Protein AF-A0A4Q3RJV6-F1 (afdb_monomer)

Structure (mmCIF, N/CA/C/O backbone):
data_AF-A0A4Q3RJV6-F1
#
_entry.id   AF-A0A4Q3RJV6-F1
#
loop_
_atom_site.group_PDB
_atom_site.id
_atom_site.type_symbol
_atom_site.label_atom_id
_atom_site.label_alt_id
_atom_site.label_comp_id
_atom_site.label_asym_id
_atom_site.label_entity_id
_atom_site.label_seq_id
_atom_site.pdbx_PDB_ins_code
_atom_site.Cartn_x
_atom_site.Cartn_y
_atom_site.Cartn_z
_atom_site.occupancy
_atom_site.B_iso_or_equiv
_atom_site.auth_seq_id
_atom_site.auth_comp_id
_atom_site.auth_asym_id
_atom_site.auth_atom_id
_atom_site.pdbx_PDB_model_num
ATOM 1 N N . MET A 1 1 ? -2.874 21.195 -75.185 1.00 54.25 1 MET A N 1
ATOM 2 C CA . MET A 1 1 ? -1.586 21.163 -74.448 1.00 54.25 1 MET A CA 1
ATOM 3 C C . MET A 1 1 ? -1.732 21.454 -72.952 1.00 54.25 1 MET A C 1
ATOM 5 O O . MET A 1 1 ? -1.275 20.640 -72.168 1.00 54.25 1 MET A O 1
ATOM 9 N N . LYS A 1 2 ? -2.438 22.516 -72.520 1.00 48.84 2 LYS A N 1
ATOM 10 C CA . LYS A 1 2 ? -2.617 22.837 -71.081 1.00 48.84 2 LYS A CA 1
ATOM 11 C C . LYS A 1 2 ? -3.269 21.716 -70.248 1.00 48.84 2 LYS A C 1
ATOM 13 O O . LYS A 1 2 ? -2.782 21.400 -69.175 1.00 48.84 2 LYS A O 1
ATOM 18 N N . LYS A 1 3 ? -4.312 21.050 -70.768 1.00 54.53 3 LYS A N 1
ATOM 19 C CA . LYS A 1 3 ? -4.996 19.936 -70.074 1.00 54.53 3 LYS A CA 1
ATOM 20 C C . LYS A 1 3 ? -4.117 18.693 -69.871 1.00 54.53 3 LYS A C 1
ATOM 22 O O . LYS A 1 3 ? -4.327 17.987 -68.895 1.00 54.53 3 LYS A O 1
ATOM 27 N N . LEU A 1 4 ? -3.134 18.477 -70.754 1.00 67.00 4 LEU A N 1
ATOM 28 C CA . LEU A 1 4 ? -2.183 17.361 -70.676 1.00 67.00 4 LEU A CA 1
ATOM 29 C C . LEU A 1 4 ? -1.143 17.582 -69.564 1.00 67.00 4 LEU A C 1
ATOM 31 O O . LEU A 1 4 ? -0.743 16.645 -68.887 1.00 67.00 4 LEU A O 1
ATOM 35 N N . ILE A 1 5 ? -0.750 18.841 -69.338 1.00 72.69 5 ILE A N 1
ATOM 36 C CA . ILE A 1 5 ? 0.192 19.224 -68.276 1.00 72.69 5 ILE A CA 1
ATOM 37 C C . ILE A 1 5 ? -0.435 18.998 -66.893 1.00 72.69 5 ILE A C 1
ATOM 39 O O . ILE A 1 5 ? 0.213 18.444 -66.012 1.00 72.69 5 ILE A O 1
ATOM 43 N N . TYR A 1 6 ? -1.715 19.343 -66.709 1.00 72.00 6 TYR A N 1
ATOM 44 C CA . TYR A 1 6 ? -2.407 19.108 -65.434 1.00 72.00 6 TYR A CA 1
ATOM 45 C C . TYR A 1 6 ? -2.607 17.617 -65.122 1.00 72.00 6 TYR A C 1
ATOM 47 O O . TYR A 1 6 ? -2.548 17.232 -63.957 1.00 72.00 6 TYR A O 1
ATOM 55 N N . THR A 1 7 ? -2.787 16.766 -66.140 1.00 71.56 7 THR A N 1
ATOM 56 C CA . THR A 1 7 ? -2.871 15.306 -65.944 1.00 71.56 7 THR A CA 1
ATOM 57 C C . THR A 1 7 ? -1.513 14.702 -65.592 1.00 71.56 7 THR A C 1
ATOM 59 O O . THR A 1 7 ? -1.449 13.826 -64.735 1.00 71.56 7 THR A O 1
ATOM 62 N N . LEU A 1 8 ? -0.426 15.204 -66.187 1.00 70.44 8 LEU A N 1
ATOM 63 C CA . LEU A 1 8 ? 0.932 14.749 -65.878 1.00 70.44 8 LEU A CA 1
ATOM 64 C C . LEU A 1 8 ? 1.360 15.128 -64.448 1.00 70.44 8 LEU A C 1
ATOM 66 O O . LEU A 1 8 ? 1.957 14.317 -63.745 1.00 70.44 8 LEU A O 1
ATOM 70 N N . ILE A 1 9 ? 1.003 16.334 -63.989 1.00 70.25 9 ILE A N 1
ATOM 71 C CA . ILE A 1 9 ? 1.290 16.796 -62.620 1.00 70.25 9 ILE A CA 1
ATOM 72 C C . ILE A 1 9 ? 0.506 15.968 -61.591 1.00 70.25 9 ILE A C 1
ATOM 74 O O . ILE A 1 9 ? 1.087 15.527 -60.603 1.00 70.25 9 ILE A O 1
ATOM 78 N N . ALA A 1 10 ? -0.777 15.684 -61.846 1.00 68.12 10 ALA A N 1
ATOM 79 C CA . ALA A 1 10 ? -1.586 14.835 -60.969 1.00 68.12 10 ALA A CA 1
ATOM 80 C C . ALA A 1 10 ? -1.060 13.385 -60.897 1.00 68.12 10 ALA A C 1
ATOM 82 O O . ALA A 1 10 ? -1.056 12.783 -59.824 1.00 68.12 10 ALA A O 1
ATOM 83 N N . ALA A 1 11 ? -0.558 12.838 -62.011 1.00 67.00 11 ALA A N 1
ATOM 84 C CA . ALA A 1 11 ? 0.058 11.509 -62.042 1.00 67.00 11 ALA A CA 1
ATOM 85 C C . ALA A 1 11 ? 1.381 11.451 -61.252 1.00 67.00 11 ALA A C 1
ATOM 87 O O . ALA A 1 11 ? 1.637 10.464 -60.563 1.00 67.00 11 ALA A O 1
ATOM 88 N N . CYS A 1 12 ? 2.187 12.520 -61.276 1.00 63.97 12 CYS A N 1
ATOM 89 C CA . CYS A 1 12 ? 3.411 12.615 -60.474 1.00 63.97 12 CYS A CA 1
ATOM 90 C C . CYS A 1 12 ? 3.132 12.749 -58.970 1.00 63.97 12 CYS A C 1
ATOM 92 O O . CYS A 1 12 ? 3.896 12.224 -58.166 1.00 63.97 12 CYS A O 1
ATOM 94 N N . THR A 1 13 ? 2.037 13.397 -58.557 1.00 61.91 13 THR A N 1
ATOM 95 C CA . THR A 1 13 ? 1.715 13.538 -57.125 1.00 61.91 13 THR A CA 1
ATOM 96 C C . THR A 1 13 ? 1.192 12.254 -56.475 1.00 61.91 13 THR A C 1
ATOM 98 O O . THR A 1 13 ? 1.346 12.082 -55.269 1.00 61.91 13 THR A O 1
ATOM 101 N N . VAL A 1 14 ? 0.629 11.320 -57.253 1.00 60.44 14 VAL A N 1
ATOM 102 C CA . VAL A 1 14 ? 0.131 10.024 -56.743 1.00 60.44 14 VAL A CA 1
ATOM 103 C C . VAL A 1 14 ? 1.278 9.070 -56.370 1.00 60.44 14 VAL A C 1
ATOM 105 O O . VAL A 1 14 ? 1.102 8.209 -55.513 1.00 60.44 14 VAL A O 1
ATOM 108 N N . GLN A 1 15 ? 2.479 9.256 -56.930 1.00 55.59 15 GLN A N 1
ATOM 109 C CA . GLN A 1 15 ? 3.644 8.408 -56.638 1.00 55.59 15 GLN A CA 1
ATOM 110 C C . GLN A 1 15 ? 4.303 8.674 -55.272 1.00 55.59 15 GLN A C 1
ATOM 112 O O . GLN A 1 15 ? 5.125 7.875 -54.835 1.00 55.59 15 GLN A O 1
ATOM 117 N N . TYR A 1 16 ? 3.926 9.745 -54.567 1.00 55.97 16 TYR A N 1
ATOM 118 C CA . TYR A 1 16 ? 4.452 10.054 -53.228 1.00 55.97 16 TYR A CA 1
ATOM 119 C C . TYR A 1 16 ? 3.559 9.549 -52.085 1.00 55.97 16 TYR A C 1
ATOM 121 O O . TYR A 1 16 ? 3.887 9.739 -50.916 1.00 55.97 16 TYR A O 1
ATOM 129 N N . ALA A 1 17 ? 2.452 8.874 -52.402 1.00 55.12 17 ALA A N 1
ATOM 130 C CA . ALA A 1 17 ? 1.573 8.238 -51.426 1.00 55.12 17 ALA A CA 1
ATOM 131 C C . ALA A 1 17 ? 1.971 6.772 -51.176 1.00 55.12 17 ALA A C 1
ATOM 133 O O . ALA A 1 17 ? 1.126 5.880 -51.164 1.00 55.12 17 ALA A O 1
ATOM 134 N N . THR A 1 18 ? 3.260 6.485 -50.982 1.00 58.09 18 THR A N 1
ATOM 135 C CA . THR A 1 18 ? 3.635 5.224 -50.336 1.00 58.09 18 THR A CA 1
ATOM 136 C C . THR A 1 18 ? 3.235 5.336 -48.871 1.00 58.09 18 THR A C 1
ATOM 138 O O . THR A 1 18 ? 3.810 6.137 -48.131 1.00 58.09 18 THR A O 1
ATOM 141 N N . ALA A 1 19 ? 2.248 4.547 -48.447 1.00 58.72 19 ALA A N 1
ATOM 142 C CA . ALA A 1 19 ? 2.077 4.224 -47.038 1.00 58.72 19 ALA A CA 1
ATOM 143 C C . ALA A 1 19 ? 3.447 3.784 -46.502 1.00 58.72 19 ALA A C 1
ATOM 145 O O . ALA A 1 19 ? 4.078 2.904 -47.085 1.00 58.72 19 ALA A O 1
ATOM 146 N N . GLN A 1 20 ? 3.958 4.454 -45.469 1.00 57.16 20 GLN A N 1
ATOM 147 C CA . GLN A 1 20 ? 5.243 4.093 -44.876 1.00 57.16 20 GLN A CA 1
ATOM 148 C C . GLN A 1 20 ? 5.189 2.613 -44.472 1.00 57.16 20 GLN A C 1
ATOM 150 O O . GLN A 1 20 ? 4.350 2.229 -43.658 1.00 57.16 20 GLN A O 1
ATOM 155 N N . GLU A 1 21 ? 6.051 1.779 -45.059 1.00 57.31 21 GLU A N 1
ATOM 156 C CA . GLU A 1 21 ? 6.213 0.381 -44.655 1.00 57.31 21 GLU A CA 1
ATOM 157 C C . GLU A 1 21 ? 6.719 0.344 -43.208 1.00 57.31 21 GLU A C 1
ATOM 159 O O . GLU A 1 21 ? 7.917 0.462 -42.945 1.00 57.31 21 GLU A O 1
ATOM 164 N N . LEU A 1 22 ? 5.802 0.188 -42.253 1.00 54.03 22 LEU A N 1
ATOM 165 C CA . LEU A 1 22 ? 6.117 0.067 -40.828 1.00 54.03 22 LEU A CA 1
ATOM 166 C C . LEU A 1 22 ? 7.089 -1.100 -40.554 1.00 54.03 22 LEU A C 1
ATOM 168 O O . LEU A 1 22 ? 7.919 -1.012 -39.649 1.00 54.03 22 LEU A O 1
ATOM 172 N N . GLU A 1 23 ? 7.040 -2.152 -41.384 1.00 55.91 23 GLU A N 1
ATOM 173 C CA . GLU A 1 23 ? 7.933 -3.320 -41.320 1.00 55.91 23 GLU A CA 1
ATOM 174 C C . GLU A 1 23 ? 9.421 -2.973 -41.488 1.00 55.91 23 GLU A C 1
ATOM 176 O O . GLU A 1 23 ? 10.271 -3.710 -40.991 1.00 55.91 23 GLU A O 1
ATOM 181 N N . LYS A 1 24 ? 9.765 -1.843 -42.125 1.00 59.78 24 LYS A N 1
ATOM 182 C CA . LYS A 1 24 ? 11.166 -1.398 -42.239 1.00 59.78 24 LYS A CA 1
ATOM 183 C C . LYS A 1 24 ? 11.692 -0.687 -40.993 1.00 59.78 24 LYS A C 1
ATOM 185 O O . LYS A 1 24 ? 12.905 -0.603 -40.831 1.00 59.78 24 LYS A O 1
ATOM 190 N N . ILE A 1 25 ? 10.815 -0.164 -40.135 1.00 67.38 25 ILE A N 1
ATOM 191 C CA . ILE A 1 25 ? 11.209 0.618 -38.949 1.00 67.38 25 ILE A CA 1
ATOM 192 C C . ILE A 1 25 ? 11.251 -0.269 -37.700 1.00 67.38 25 ILE A C 1
ATOM 194 O O . ILE A 1 25 ? 12.143 -0.115 -36.870 1.00 67.38 25 ILE A O 1
ATOM 198 N N . VAL A 1 26 ? 10.317 -1.217 -37.573 1.00 79.50 26 VAL A N 1
ATOM 199 C CA . VAL A 1 26 ? 10.261 -2.163 -36.450 1.00 79.50 26 VAL A CA 1
ATOM 200 C C . VAL A 1 26 ? 10.294 -3.584 -36.998 1.00 79.50 26 VAL A C 1
ATOM 202 O O . VAL A 1 26 ? 9.299 -4.085 -37.516 1.00 79.50 26 VAL A O 1
ATOM 205 N N . THR A 1 27 ? 11.446 -4.243 -36.876 1.00 88.31 27 THR A N 1
ATOM 206 C CA . THR A 1 27 ? 11.627 -5.619 -37.348 1.00 88.31 27 THR A CA 1
ATOM 207 C C . THR A 1 27 ? 11.240 -6.629 -36.269 1.00 88.31 27 THR A C 1
ATOM 209 O O . THR A 1 27 ? 11.377 -6.375 -35.069 1.00 88.31 27 THR A O 1
ATOM 212 N N . LYS A 1 28 ? 10.788 -7.817 -36.690 1.00 90.38 28 LYS A N 1
ATOM 213 C CA . LYS A 1 28 ? 10.488 -8.931 -35.776 1.00 90.38 28 LYS A CA 1
ATOM 214 C C . LYS A 1 28 ? 11.691 -9.276 -34.896 1.00 90.38 28 LYS A C 1
ATOM 216 O O . LYS A 1 28 ? 11.529 -9.444 -33.692 1.00 90.38 28 LYS A O 1
ATOM 221 N N . ASP A 1 29 ? 12.880 -9.340 -35.489 1.00 91.31 29 ASP A N 1
ATOM 222 C CA . ASP A 1 29 ? 14.107 -9.708 -34.781 1.00 91.31 29 ASP A CA 1
ATOM 223 C C . ASP A 1 29 ? 14.486 -8.670 -33.719 1.00 91.31 29 ASP A C 1
ATOM 225 O O . ASP A 1 29 ? 14.927 -9.033 -32.631 1.00 91.31 29 ASP A O 1
ATOM 229 N N . TYR A 1 30 ? 14.267 -7.377 -33.987 1.00 90.06 30 TYR A N 1
ATOM 230 C CA . TYR A 1 30 ? 14.484 -6.331 -32.987 1.00 90.06 30 TYR A CA 1
ATOM 231 C C . TYR A 1 30 ? 13.556 -6.513 -31.779 1.00 90.06 30 TYR A C 1
ATOM 233 O O . TYR A 1 30 ? 14.015 -6.538 -30.636 1.00 90.06 30 TYR A O 1
ATOM 241 N N . VAL A 1 31 ? 12.257 -6.711 -32.025 1.00 92.31 31 VAL A N 1
ATOM 242 C CA . VAL A 1 31 ? 11.262 -6.909 -30.958 1.00 92.31 31 VAL A CA 1
ATOM 243 C C . VAL A 1 31 ? 11.534 -8.190 -30.167 1.00 92.31 31 VAL A C 1
ATOM 245 O O . VAL A 1 31 ? 11.449 -8.182 -28.938 1.00 92.31 31 VAL A O 1
ATOM 248 N N . ASP A 1 32 ? 11.893 -9.279 -30.845 1.00 95.44 32 ASP A N 1
ATOM 249 C CA . ASP A 1 32 ? 12.222 -10.557 -30.213 1.00 95.44 32 ASP A CA 1
ATOM 250 C C . ASP A 1 32 ? 13.434 -10.426 -29.278 1.00 95.44 32 ASP A C 1
ATOM 252 O O . ASP A 1 32 ? 13.370 -10.833 -28.115 1.00 95.44 32 ASP A O 1
ATOM 256 N N . ASN A 1 33 ? 14.502 -9.764 -29.733 1.00 94.38 33 ASN A N 1
ATOM 257 C CA . ASN A 1 33 ? 15.677 -9.489 -28.908 1.00 94.38 33 ASN A CA 1
ATOM 258 C C . ASN A 1 33 ? 15.346 -8.594 -27.704 1.00 94.38 33 ASN A C 1
ATOM 260 O O . ASN A 1 33 ? 15.796 -8.877 -26.588 1.00 94.38 33 ASN A O 1
ATOM 264 N N . LEU A 1 34 ? 14.530 -7.551 -27.896 1.00 95.44 34 LEU A N 1
ATOM 265 C CA . LEU A 1 34 ? 14.106 -6.647 -26.825 1.00 95.44 34 LEU A CA 1
ATOM 266 C C . LEU A 1 34 ? 13.350 -7.407 -25.725 1.00 95.44 34 LEU A C 1
ATOM 268 O O . LEU A 1 34 ? 13.675 -7.286 -24.540 1.00 95.44 34 LEU A O 1
ATOM 272 N N . ILE A 1 35 ? 12.362 -8.220 -26.114 1.00 96.38 35 ILE A N 1
ATOM 273 C CA . ILE A 1 35 ? 11.552 -9.013 -25.182 1.00 96.38 35 ILE A CA 1
ATOM 274 C C . ILE A 1 35 ? 12.425 -10.038 -24.460 1.00 96.38 35 ILE A C 1
ATOM 276 O O . ILE A 1 35 ? 12.372 -10.107 -23.231 1.00 96.38 35 ILE A O 1
ATOM 280 N N . LYS A 1 36 ? 13.249 -10.799 -25.193 1.00 97.19 36 LYS A N 1
ATOM 281 C CA . LYS A 1 36 ? 14.142 -11.812 -24.610 1.00 97.19 36 LYS A CA 1
ATOM 282 C C . LYS A 1 36 ? 15.111 -11.203 -23.610 1.00 97.19 36 LYS A C 1
ATOM 284 O O . LYS A 1 36 ? 15.276 -11.748 -22.525 1.00 97.19 36 LYS A O 1
ATOM 289 N N . THR A 1 37 ? 15.693 -10.052 -23.929 1.00 97.06 37 THR A N 1
ATOM 290 C CA . THR A 1 37 ? 16.618 -9.358 -23.025 1.00 97.06 37 THR A CA 1
ATOM 291 C C . THR A 1 37 ? 15.904 -8.915 -21.752 1.00 97.06 37 THR A C 1
ATOM 293 O O . THR A 1 37 ? 16.344 -9.231 -20.646 1.00 97.06 37 THR A O 1
ATOM 296 N N . LEU A 1 38 ? 14.755 -8.251 -21.887 1.00 97.69 38 LEU A N 1
ATOM 297 C CA . LEU A 1 38 ? 13.980 -7.736 -20.757 1.00 97.69 38 LEU A CA 1
ATOM 298 C C . LEU A 1 38 ? 13.325 -8.821 -19.888 1.00 97.69 38 LEU A C 1
ATOM 300 O O . LEU A 1 38 ? 13.008 -8.558 -18.725 1.00 97.69 38 LEU A O 1
ATOM 304 N N . ALA A 1 39 ? 13.077 -10.003 -20.448 1.00 96.62 39 ALA A N 1
ATOM 305 C CA . ALA A 1 39 ? 12.520 -11.159 -19.750 1.00 96.62 39 ALA A CA 1
ATOM 306 C C . ALA A 1 39 ? 13.583 -12.181 -19.314 1.00 96.62 39 ALA A C 1
ATOM 308 O O . ALA A 1 39 ? 13.225 -13.198 -18.728 1.00 96.62 39 ALA A O 1
ATOM 309 N N . SER A 1 40 ? 14.863 -11.928 -19.598 1.00 97.38 40 SER A N 1
ATOM 310 C CA . SER A 1 40 ? 15.953 -12.835 -19.240 1.00 97.38 40 SER A CA 1
ATOM 311 C C . SER A 1 40 ? 16.208 -12.878 -17.733 1.00 97.38 40 SER A C 1
ATOM 313 O O . SER A 1 40 ? 15.967 -11.905 -17.011 1.00 97.38 40 SER A O 1
ATOM 315 N N . ASP A 1 41 ? 16.804 -13.979 -17.274 1.00 96.81 41 ASP A N 1
ATOM 316 C CA . ASP A 1 41 ? 17.233 -14.151 -15.882 1.00 96.81 41 ASP A CA 1
ATOM 317 C C . ASP A 1 41 ? 18.233 -13.075 -15.433 1.00 96.81 41 ASP A C 1
ATOM 319 O O . ASP A 1 41 ? 18.268 -12.713 -14.259 1.00 96.81 41 ASP A O 1
ATOM 323 N N . ALA A 1 42 ? 18.995 -12.487 -16.364 1.00 95.69 42 ALA A N 1
ATOM 324 C CA . ALA A 1 42 ? 19.932 -11.400 -16.075 1.00 95.69 42 ALA A CA 1
ATOM 325 C C . ALA A 1 42 ? 19.246 -10.147 -15.497 1.00 95.69 42 ALA A C 1
ATOM 327 O O . ALA A 1 42 ? 19.887 -9.358 -14.789 1.00 95.69 42 ALA A O 1
ATOM 328 N N . MET A 1 43 ? 17.952 -9.972 -15.788 1.00 96.44 43 MET A N 1
ATOM 329 C CA . MET A 1 43 ? 17.125 -8.898 -15.243 1.00 96.44 43 MET A CA 1
ATOM 330 C C . MET A 1 43 ? 16.581 -9.213 -13.849 1.00 96.44 43 MET A C 1
ATOM 332 O O . MET A 1 43 ? 16.000 -8.316 -13.260 1.00 96.44 43 MET A O 1
ATOM 336 N N . GLU A 1 44 ? 16.728 -10.435 -13.318 1.00 95.50 44 GLU A N 1
ATOM 337 C CA . GLU A 1 44 ? 16.369 -10.838 -11.937 1.00 95.50 44 GLU A CA 1
ATOM 338 C C . GLU A 1 44 ? 14.917 -10.523 -11.500 1.00 95.50 44 GLU A C 1
ATOM 340 O O . GLU A 1 44 ? 14.570 -10.551 -10.318 1.00 95.50 44 GLU A O 1
ATOM 345 N N . GLY A 1 45 ? 14.037 -10.231 -12.460 1.00 93.75 45 GLY A N 1
ATOM 346 C CA . GLY A 1 45 ? 12.697 -9.706 -12.216 1.00 93.75 45 GLY A CA 1
ATOM 347 C C . GLY A 1 45 ? 12.643 -8.175 -12.119 1.00 93.75 45 GLY A C 1
ATOM 348 O O . GLY A 1 45 ? 13.572 -7.492 -11.712 1.00 93.75 45 GLY A O 1
ATOM 349 N N . ARG A 1 46 ? 11.498 -7.599 -12.499 1.00 94.44 46 ARG A N 1
ATOM 350 C CA . ARG A 1 46 ? 11.328 -6.143 -12.686 1.00 94.44 46 ARG A CA 1
ATOM 351 C C . ARG A 1 46 ? 10.354 -5.530 -11.682 1.00 94.44 46 ARG A C 1
ATOM 353 O O . ARG A 1 46 ? 9.567 -4.646 -12.013 1.00 94.44 46 ARG A O 1
ATOM 360 N N . ARG A 1 47 ? 10.360 -6.031 -10.445 1.00 93.00 47 ARG A N 1
ATOM 361 C CA . ARG A 1 47 ? 9.546 -5.442 -9.373 1.00 93.00 47 ARG A CA 1
ATOM 362 C C . ARG A 1 47 ? 10.130 -4.067 -9.005 1.00 93.00 47 ARG A C 1
ATOM 364 O O . ARG A 1 47 ? 11.349 -3.979 -8.856 1.00 93.00 47 ARG A O 1
ATOM 371 N N . PRO A 1 48 ? 9.317 -3.010 -8.823 1.00 90.50 48 PRO A N 1
ATOM 372 C CA . PRO A 1 48 ? 9.816 -1.713 -8.366 1.00 90.50 48 PRO A CA 1
ATOM 373 C C . PRO A 1 48 ? 10.673 -1.829 -7.096 1.00 90.50 48 PRO A C 1
ATOM 375 O O . PRO A 1 48 ? 10.351 -2.624 -6.210 1.00 90.50 48 PRO A O 1
ATOM 378 N N . GLY A 1 49 ? 11.759 -1.055 -7.021 1.00 88.00 49 GLY A N 1
ATOM 379 C CA . GLY A 1 49 ? 12.687 -1.057 -5.882 1.00 88.00 49 GLY A CA 1
ATOM 380 C C . GLY A 1 49 ? 13.642 -2.257 -5.812 1.00 88.00 49 GLY A C 1
ATOM 381 O O . GLY A 1 49 ? 14.213 -2.514 -4.758 1.00 88.00 49 GLY A O 1
ATOM 382 N N . THR A 1 50 ? 13.805 -3.019 -6.898 1.00 93.56 50 THR A N 1
ATOM 383 C CA . THR A 1 50 ? 14.777 -4.126 -6.985 1.00 93.56 50 THR A CA 1
ATOM 384 C C . THR A 1 50 ? 15.954 -3.780 -7.908 1.00 93.56 50 THR A C 1
ATOM 386 O O . THR A 1 50 ? 15.797 -2.961 -8.811 1.00 93.56 50 THR A O 1
ATOM 389 N N . PRO A 1 51 ? 17.129 -4.420 -7.765 1.00 96.06 51 PRO A N 1
ATOM 390 C CA . PRO A 1 51 ? 18.235 -4.222 -8.710 1.00 96.06 51 PRO A CA 1
ATOM 391 C C . PRO A 1 51 ? 17.851 -4.536 -10.166 1.00 96.06 51 PRO A C 1
ATOM 393 O O . PRO A 1 51 ? 18.316 -3.885 -11.099 1.00 96.06 51 PRO A O 1
ATOM 396 N N . GLY A 1 52 ? 16.955 -5.504 -10.366 1.00 97.00 52 GLY A 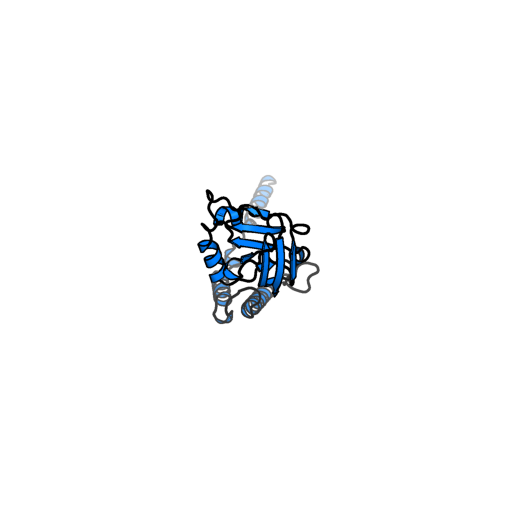N 1
ATOM 397 C CA . GLY A 1 52 ? 16.486 -5.913 -11.683 1.00 97.00 52 GLY A CA 1
ATOM 398 C C . GLY A 1 52 ? 15.708 -4.844 -12.454 1.00 97.00 52 GLY A C 1
ATOM 399 O O . GLY A 1 52 ? 15.917 -4.673 -13.659 1.00 97.00 52 GLY A O 1
ATOM 400 N N . ILE A 1 53 ? 14.869 -4.045 -11.774 1.00 96.00 53 ILE A N 1
ATOM 401 C CA . ILE A 1 53 ? 14.190 -2.916 -12.435 1.00 96.00 53 ILE A CA 1
ATOM 402 C C . ILE A 1 53 ? 15.191 -1.837 -12.873 1.00 96.00 53 ILE A C 1
ATOM 404 O O . ILE A 1 53 ? 15.005 -1.240 -13.930 1.00 96.00 53 ILE A O 1
ATOM 408 N N . GLU A 1 54 ? 16.288 -1.645 -12.135 1.00 95.88 54 GLU A N 1
ATOM 409 C CA . GLU A 1 54 ? 17.340 -0.688 -12.495 1.00 95.88 54 GLU A CA 1
ATOM 410 C C . GLU A 1 54 ? 18.116 -1.125 -13.741 1.00 95.88 54 GLU A C 1
ATOM 412 O O . GLU A 1 54 ? 18.371 -0.308 -14.634 1.00 95.88 54 GLU A O 1
ATOM 417 N N . LYS A 1 55 ? 18.433 -2.422 -13.847 1.00 97.25 55 LYS A N 1
ATOM 418 C CA . LYS A 1 55 ? 19.032 -3.015 -15.055 1.00 97.25 55 LYS A CA 1
ATOM 419 C C . LYS A 1 55 ? 18.121 -2.829 -16.269 1.00 97.25 55 LYS A C 1
ATOM 421 O O . LYS A 1 55 ? 18.563 -2.327 -17.301 1.00 97.25 55 LYS A O 1
ATOM 426 N N . ALA A 1 56 ? 16.837 -3.156 -16.123 1.00 97.25 56 ALA A N 1
ATOM 427 C CA . ALA A 1 56 ? 15.857 -3.016 -17.195 1.00 97.25 56 ALA A CA 1
ATOM 428 C C . ALA A 1 56 ? 15.660 -1.551 -17.626 1.00 97.25 56 ALA A C 1
ATOM 430 O O . ALA A 1 56 ? 15.634 -1.262 -18.821 1.00 97.25 56 ALA A O 1
ATOM 431 N N . ALA A 1 57 ? 15.567 -0.618 -16.673 1.00 96.44 57 ALA A N 1
ATOM 432 C CA . ALA A 1 57 ? 15.454 0.810 -16.964 1.00 96.44 57 ALA A CA 1
ATOM 433 C C . ALA A 1 57 ? 16.685 1.335 -17.717 1.00 96.44 57 ALA A C 1
ATOM 435 O O . ALA A 1 57 ? 16.545 2.105 -18.663 1.00 96.44 57 ALA A O 1
ATOM 436 N N . THR A 1 58 ? 17.882 0.883 -17.334 1.00 96.88 58 THR A N 1
ATOM 437 C CA . THR A 1 58 ? 19.142 1.250 -18.000 1.00 96.88 58 THR A CA 1
ATOM 438 C C . THR A 1 58 ? 19.203 0.722 -19.429 1.00 96.88 58 THR A C 1
ATOM 440 O O . THR A 1 58 ? 19.604 1.450 -20.334 1.00 96.88 58 THR A O 1
ATOM 443 N N . PHE A 1 59 ? 18.762 -0.518 -19.649 1.00 97.31 59 PHE A N 1
ATOM 444 C CA . PHE A 1 59 ? 18.667 -1.101 -20.984 1.00 97.31 59 PHE A CA 1
ATOM 445 C C . PHE A 1 59 ? 17.711 -0.301 -21.885 1.00 97.31 59 PHE A C 1
ATOM 447 O O . PHE A 1 59 ? 18.115 0.142 -22.955 1.00 97.31 59 PHE A O 1
ATOM 454 N N . ILE A 1 60 ? 16.490 -0.015 -21.416 1.00 97.00 60 ILE A N 1
ATOM 455 C CA . ILE A 1 60 ? 15.500 0.783 -22.168 1.00 97.00 60 ILE A CA 1
ATOM 456 C C . ILE A 1 60 ? 16.021 2.198 -22.454 1.00 97.00 60 ILE A C 1
ATOM 458 O O . ILE A 1 60 ? 15.821 2.732 -23.542 1.00 97.00 60 ILE A O 1
ATOM 462 N N . GLU A 1 61 ? 16.721 2.811 -21.498 1.00 96.88 61 GLU A N 1
ATOM 463 C CA . GLU A 1 61 ? 17.366 4.108 -21.701 1.00 96.88 61 GLU A CA 1
ATOM 464 C C . GLU A 1 61 ? 18.412 4.062 -22.830 1.00 96.88 61 GLU A C 1
ATOM 466 O O . GLU A 1 61 ? 18.517 5.004 -23.618 1.00 96.88 61 GLU A O 1
ATOM 471 N N . GLY A 1 62 ? 19.169 2.966 -22.922 1.00 96.44 62 GLY A N 1
ATOM 472 C CA . GLY A 1 62 ? 20.099 2.702 -24.019 1.00 96.44 62 GLY A CA 1
ATOM 473 C C . GLY A 1 62 ? 19.392 2.600 -25.369 1.00 96.44 62 GLY A C 1
ATOM 474 O O . GLY A 1 62 ? 19.798 3.276 -26.314 1.00 96.44 62 GLY A O 1
ATOM 475 N N . GLU A 1 63 ? 18.296 1.843 -25.437 1.00 95.81 63 GLU A N 1
ATOM 476 C CA . GLU A 1 63 ? 17.471 1.706 -26.646 1.00 95.81 63 GLU A CA 1
ATOM 477 C C . GLU A 1 63 ? 16.922 3.061 -27.115 1.00 95.81 63 GLU A C 1
ATOM 479 O O . GLU A 1 63 ? 17.036 3.414 -28.289 1.00 95.81 63 GLU A O 1
ATOM 484 N N . PHE A 1 64 ? 16.414 3.886 -26.193 1.00 96.31 64 PHE A N 1
ATOM 485 C CA . PHE A 1 64 ? 15.955 5.241 -26.510 1.00 96.31 64 PHE A CA 1
ATOM 486 C C . PHE A 1 64 ? 17.065 6.128 -27.080 1.00 96.31 64 PHE A C 1
ATOM 488 O O . PHE A 1 64 ? 16.833 6.853 -28.051 1.00 96.31 64 PHE A O 1
ATOM 495 N N . LYS A 1 65 ? 18.278 6.063 -26.522 1.00 95.19 65 LYS A N 1
ATOM 496 C CA . LYS A 1 65 ? 19.429 6.803 -27.062 1.00 95.19 65 LYS A CA 1
ATOM 497 C C . LYS A 1 65 ? 19.813 6.304 -28.453 1.00 95.19 65 LYS A C 1
ATOM 499 O O . LYS A 1 65 ? 20.087 7.128 -29.323 1.00 95.19 65 LYS A O 1
ATOM 504 N N . ALA A 1 66 ? 19.810 4.988 -28.668 1.00 92.88 66 ALA A N 1
ATOM 505 C CA . ALA A 1 66 ? 20.200 4.370 -29.934 1.00 92.88 66 ALA A CA 1
ATOM 506 C C . ALA A 1 66 ? 19.292 4.798 -31.097 1.00 92.88 66 ALA A C 1
ATOM 508 O O . ALA A 1 66 ? 19.783 5.065 -32.191 1.00 92.88 66 ALA A O 1
ATOM 509 N N . ILE A 1 67 ? 17.988 4.949 -30.848 1.00 91.19 67 ILE A N 1
ATOM 510 C CA . ILE A 1 67 ? 17.025 5.425 -31.857 1.00 91.19 67 ILE A CA 1
ATOM 511 C C . ILE A 1 67 ? 16.977 6.960 -31.987 1.00 91.19 67 ILE A C 1
ATOM 513 O O . ILE A 1 67 ? 16.163 7.491 -32.740 1.00 91.19 67 ILE A O 1
ATOM 517 N N . GLY A 1 68 ? 17.815 7.692 -31.245 1.00 93.38 68 GLY A N 1
ATOM 518 C CA . GLY A 1 68 ? 17.881 9.155 -31.290 1.00 93.38 68 GLY A CA 1
ATOM 519 C C . GLY A 1 68 ? 16.743 9.874 -30.558 1.00 93.38 68 GLY A C 1
ATOM 520 O O . GLY A 1 68 ? 16.528 11.069 -30.790 1.00 93.38 68 GLY A O 1
ATOM 521 N N . LEU A 1 69 ? 16.015 9.185 -29.669 1.00 95.62 69 LEU A N 1
ATOM 522 C CA . LEU A 1 69 ? 14.996 9.820 -28.838 1.00 95.62 69 LEU A CA 1
ATOM 523 C C . LEU A 1 69 ? 15.659 10.850 -27.916 1.00 95.62 69 LEU A C 1
ATOM 525 O O . LEU A 1 69 ? 16.737 10.624 -27.370 1.00 95.62 69 LEU A O 1
ATOM 529 N N . LYS A 1 70 ? 15.001 11.992 -27.719 1.00 95.56 70 LYS A N 1
ATOM 530 C CA . LYS A 1 70 ? 15.466 13.030 -26.795 1.00 95.56 70 LYS A CA 1
ATOM 531 C C . LYS A 1 70 ? 14.687 12.955 -25.479 1.00 95.56 70 LYS A C 1
ATOM 533 O O . LYS A 1 70 ? 13.487 12.678 -25.514 1.00 95.56 70 LYS A O 1
ATOM 538 N N . PRO A 1 71 ? 15.329 13.230 -24.329 1.00 95.69 71 PRO A N 1
ATOM 539 C CA . PRO A 1 71 ? 14.622 13.451 -23.075 1.00 95.69 71 PRO A CA 1
ATOM 540 C C . PRO A 1 71 ? 13.542 14.527 -23.206 1.00 95.69 71 PRO A C 1
ATOM 542 O O . PRO A 1 71 ? 13.646 15.433 -24.037 1.00 95.69 71 PRO A O 1
ATOM 545 N N . LEU A 1 72 ? 12.526 14.457 -22.344 1.00 94.44 72 LEU A N 1
ATOM 546 C CA . LEU A 1 72 ? 11.548 15.535 -22.227 1.00 94.44 72 LEU A CA 1
ATOM 547 C C . LEU A 1 72 ? 12.240 16.843 -21.823 1.00 94.44 72 LEU A C 1
ATOM 549 O O . LEU A 1 72 ? 13.227 16.844 -21.084 1.00 94.44 72 LEU A O 1
ATOM 553 N N . ALA A 1 73 ? 11.695 17.963 -22.298 1.00 94.56 73 ALA A N 1
ATOM 554 C CA . ALA A 1 73 ? 12.211 19.284 -21.972 1.00 94.56 73 ALA A CA 1
ATOM 555 C C . ALA A 1 73 ? 12.290 19.486 -20.449 1.00 94.56 73 ALA A C 1
ATOM 557 O O . ALA A 1 73 ? 11.353 19.170 -19.718 1.00 94.56 73 ALA A O 1
ATOM 558 N N . GLY A 1 74 ? 13.423 20.008 -19.977 1.00 92.56 74 GLY A N 1
ATOM 559 C CA . GLY A 1 74 ? 13.681 20.225 -18.551 1.00 92.56 74 GLY A CA 1
ATOM 560 C C . GLY A 1 74 ? 14.235 19.010 -17.798 1.00 92.56 74 GLY A C 1
ATOM 561 O O . GLY A 1 74 ? 14.681 19.172 -16.664 1.00 92.56 74 GLY A O 1
ATOM 562 N N . LEU A 1 75 ? 14.284 17.819 -18.408 1.00 93.31 75 LEU A N 1
ATOM 563 C CA . LEU A 1 75 ? 14.916 16.639 -17.811 1.00 93.31 75 LEU A CA 1
ATOM 564 C C . LEU A 1 75 ? 16.341 16.432 -18.333 1.00 93.31 75 LEU A C 1
ATOM 566 O O . LEU A 1 75 ? 16.638 16.641 -19.507 1.00 93.31 75 LEU A O 1
ATOM 570 N N . LYS A 1 76 ? 17.230 15.959 -17.451 1.00 90.75 76 LYS A N 1
ATOM 571 C CA . LYS A 1 76 ? 18.619 15.601 -17.801 1.00 90.75 76 LYS A CA 1
ATOM 572 C C . LYS A 1 76 ? 18.741 14.223 -18.471 1.00 90.75 76 LYS A C 1
ATOM 574 O O . LYS A 1 76 ? 19.805 13.885 -18.975 1.00 90.75 76 LYS A O 1
ATOM 579 N N . GLY A 1 77 ? 17.677 13.422 -18.459 1.00 93.81 77 GLY A N 1
ATOM 580 C CA . GLY A 1 77 ? 17.650 12.057 -18.979 1.00 93.81 77 GLY A CA 1
ATOM 581 C C . GLY A 1 77 ? 16.221 11.538 -19.121 1.00 93.81 77 GLY A C 1
ATOM 582 O O . GLY A 1 77 ? 15.262 12.293 -18.983 1.00 93.81 77 GLY A O 1
ATOM 583 N N . PHE A 1 78 ? 16.071 10.241 -19.384 1.00 96.25 78 PHE A N 1
ATOM 584 C CA . PHE A 1 78 ? 14.769 9.626 -19.684 1.00 96.25 78 PHE A CA 1
ATOM 585 C C . PHE A 1 78 ? 13.964 9.222 -18.440 1.00 96.25 78 PHE A C 1
ATOM 587 O O . PHE A 1 78 ? 12.817 8.796 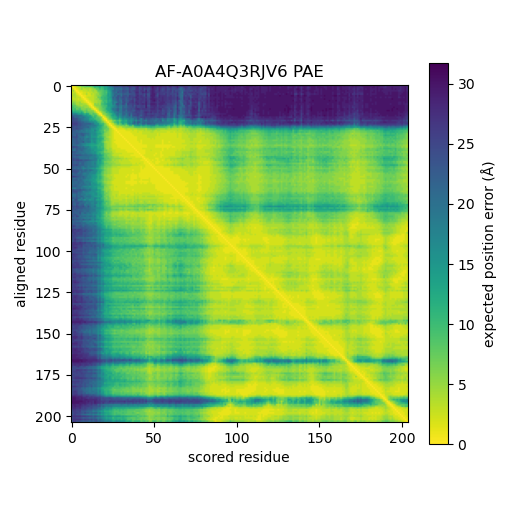-18.555 1.00 96.25 78 PHE A O 1
ATOM 594 N N . ARG A 1 79 ? 14.556 9.339 -17.247 1.00 93.81 79 ARG A N 1
ATOM 595 C CA . ARG A 1 79 ? 13.959 8.878 -15.992 1.00 93.81 79 ARG A CA 1
ATOM 596 C C . ARG A 1 79 ? 13.089 9.955 -15.348 1.00 93.81 79 ARG A C 1
ATOM 598 O O . ARG A 1 79 ? 13.509 11.101 -15.212 1.00 93.81 79 ARG A O 1
ATOM 605 N N . GLN A 1 80 ? 11.902 9.549 -14.906 1.00 92.38 80 GLN A N 1
ATOM 606 C CA . GLN A 1 80 ? 10.971 10.355 -14.117 1.00 92.38 80 GLN A CA 1
ATOM 607 C C . GLN A 1 80 ? 10.782 9.678 -12.760 1.00 92.38 80 GLN A C 1
ATOM 609 O O . GLN A 1 80 ? 9.973 8.762 -12.617 1.00 92.38 80 GLN A O 1
ATOM 614 N N . SER A 1 81 ? 11.593 10.083 -11.787 1.00 89.31 81 SER A N 1
ATOM 615 C CA . SER A 1 81 ? 11.581 9.490 -10.451 1.00 89.31 81 SER A CA 1
ATOM 616 C C . SER A 1 81 ? 10.459 10.073 -9.597 1.00 89.31 81 SER A C 1
ATOM 618 O O . SER A 1 81 ? 10.183 11.270 -9.653 1.00 89.31 81 SER A O 1
ATOM 620 N N . PHE A 1 82 ? 9.841 9.224 -8.781 1.00 90.31 82 PHE A N 1
ATOM 621 C CA . PHE A 1 82 ? 8.890 9.616 -7.748 1.00 90.31 82 PHE A CA 1
ATOM 622 C C . PHE A 1 82 ? 9.025 8.680 -6.550 1.00 90.31 82 PHE A C 1
ATOM 624 O O . PHE A 1 82 ? 9.366 7.504 -6.705 1.00 90.31 82 PHE A O 1
ATOM 631 N N . ASP A 1 83 ? 8.719 9.201 -5.367 1.00 90.25 83 ASP A N 1
ATOM 632 C CA . ASP A 1 83 ? 8.816 8.441 -4.128 1.00 90.25 83 ASP A CA 1
ATOM 633 C C . ASP A 1 83 ? 7.531 7.664 -3.842 1.00 90.25 83 ASP A C 1
ATOM 635 O O . ASP A 1 83 ? 6.408 8.133 -4.065 1.00 90.25 83 ASP A O 1
ATOM 639 N N . LYS A 1 84 ? 7.711 6.460 -3.304 1.00 91.81 84 LYS A N 1
ATOM 640 C CA . LYS A 1 84 ? 6.650 5.619 -2.756 1.00 91.81 84 LYS A CA 1
ATOM 641 C C . LYS A 1 84 ? 7.057 5.184 -1.361 1.00 91.81 84 LYS A C 1
ATOM 643 O O . LYS A 1 84 ? 8.198 4.790 -1.140 1.00 91.81 84 LYS A O 1
ATOM 648 N N . TYR A 1 85 ? 6.099 5.197 -0.451 1.00 91.38 85 TYR A N 1
ATOM 649 C CA . TYR A 1 85 ? 6.305 4.810 0.936 1.00 91.38 85 TYR A CA 1
ATOM 650 C C . TYR A 1 85 ? 5.660 3.461 1.182 1.00 91.38 85 TYR A C 1
ATOM 652 O O . TYR A 1 85 ? 4.562 3.197 0.692 1.00 91.38 85 TYR A O 1
ATOM 660 N N . GLN A 1 86 ? 6.341 2.608 1.935 1.00 91.38 86 GLN A N 1
ATOM 661 C CA . GLN A 1 86 ? 5.791 1.355 2.420 1.00 91.38 86 GLN A CA 1
ATOM 662 C C . GLN A 1 86 ? 5.633 1.458 3.925 1.00 91.38 86 GLN A C 1
ATOM 664 O O . GLN A 1 86 ? 6.614 1.703 4.609 1.00 91.38 86 GLN A O 1
ATOM 669 N N . VAL A 1 87 ? 4.405 1.285 4.412 1.00 91.62 87 VAL A N 1
ATOM 670 C CA . VAL A 1 87 ? 4.100 1.346 5.843 1.00 91.62 87 VAL A CA 1
ATOM 671 C C . VAL A 1 87 ? 3.492 0.027 6.275 1.00 91.62 87 VAL A C 1
ATOM 673 O O . VAL A 1 87 ? 2.469 -0.424 5.748 1.00 91.62 87 VAL A O 1
ATOM 676 N N . LYS A 1 88 ? 4.132 -0.602 7.247 1.00 90.50 88 LYS A N 1
ATOM 677 C CA . LYS A 1 88 ? 3.724 -1.844 7.883 1.00 90.50 88 LYS A CA 1
ATOM 678 C C . LYS A 1 88 ? 3.365 -1.562 9.333 1.00 90.50 88 LYS A C 1
ATOM 680 O O . LYS A 1 88 ? 4.141 -0.966 10.071 1.00 90.50 88 LYS A O 1
ATOM 685 N N . SER A 1 89 ? 2.209 -2.055 9.767 1.00 90.25 89 SER A N 1
ATOM 686 C CA . SER A 1 89 ? 1.866 -1.988 11.184 1.00 90.25 89 SER A CA 1
ATOM 687 C C . SER A 1 89 ? 2.695 -2.980 11.993 1.00 90.25 89 SER A C 1
ATOM 689 O O . SER A 1 89 ? 2.813 -4.150 11.613 1.00 90.25 89 SER A O 1
ATOM 691 N N . GLN A 1 90 ? 3.287 -2.498 13.086 1.00 90.06 90 GLN A N 1
ATOM 692 C CA . GLN A 1 90 ? 4.123 -3.292 13.982 1.00 90.06 90 GLN A CA 1
ATOM 693 C C . GLN A 1 90 ? 3.352 -3.706 15.234 1.00 90.06 90 GLN A C 1
ATOM 695 O O . GLN A 1 90 ? 3.399 -4.871 15.620 1.00 90.06 90 GLN A O 1
ATOM 700 N N . SER A 1 91 ? 2.644 -2.770 15.865 1.00 90.88 91 SER A N 1
ATOM 701 C CA . SER A 1 91 ? 1.764 -3.064 16.996 1.00 90.88 91 SER A CA 1
ATOM 702 C C . SER A 1 91 ? 0.612 -2.073 17.066 1.00 90.88 91 SER A C 1
ATOM 704 O O . SER A 1 91 ? 0.753 -0.918 16.658 1.00 90.88 91 SER A O 1
ATOM 706 N N . VAL A 1 92 ? -0.520 -2.527 17.597 1.00 94.06 92 VAL A N 1
ATOM 707 C CA . VAL A 1 92 ? -1.689 -1.695 17.869 1.00 94.06 92 VAL A CA 1
ATOM 708 C C . VAL A 1 92 ? -2.326 -2.136 19.184 1.00 94.06 92 VAL A C 1
ATOM 710 O O . VAL A 1 92 ? -2.518 -3.322 19.435 1.00 94.06 92 VAL A O 1
ATOM 713 N N . LYS A 1 93 ? -2.645 -1.174 20.042 1.00 96.31 93 LYS A N 1
ATOM 714 C CA . LYS A 1 93 ? -3.408 -1.355 21.272 1.00 96.31 93 LYS A CA 1
ATOM 715 C C . LYS A 1 93 ? -4.724 -0.624 21.114 1.00 96.31 93 LYS A C 1
ATOM 717 O O . LYS A 1 93 ? -4.749 0.522 20.671 1.00 96.31 93 LYS A O 1
ATOM 722 N N . VAL A 1 94 ? -5.807 -1.298 21.479 1.00 96.62 94 VAL A N 1
ATOM 723 C CA . VAL A 1 94 ? -7.150 -0.735 21.383 1.00 96.62 94 VAL A CA 1
ATOM 724 C C . VAL A 1 94 ? -7.873 -0.937 22.698 1.00 96.62 94 VAL A C 1
ATOM 726 O O . VAL A 1 94 ? -7.875 -2.036 23.258 1.00 96.62 94 VAL A O 1
ATOM 729 N N . THR A 1 95 ? -8.506 0.125 23.174 1.00 95.50 95 THR A N 1
ATOM 730 C CA . THR A 1 95 ? -9.478 0.061 24.260 1.00 95.50 95 THR A CA 1
ATOM 731 C C . THR A 1 95 ? -10.840 0.477 23.729 1.00 95.50 95 THR A C 1
ATOM 733 O O . THR A 1 95 ? -10.952 1.428 22.957 1.00 95.50 95 THR A O 1
ATOM 736 N N . VAL A 1 96 ? -11.882 -0.247 24.127 1.00 95.19 96 VAL A N 1
ATOM 737 C CA . VAL A 1 96 ? -13.279 0.057 23.802 1.00 95.19 96 VAL A CA 1
ATOM 738 C C . VAL A 1 96 ? -14.057 0.080 25.108 1.00 95.19 96 VAL A C 1
ATOM 740 O O . VAL A 1 96 ? -13.947 -0.848 25.907 1.00 95.19 96 VAL A O 1
ATOM 743 N N . ASN A 1 97 ? -14.794 1.161 25.361 1.00 92.88 97 ASN A N 1
ATOM 744 C CA . ASN A 1 97 ? -15.582 1.360 26.578 1.00 92.88 97 ASN A CA 1
ATOM 745 C C . ASN A 1 97 ? -14.765 1.121 27.872 1.00 92.88 97 ASN A C 1
ATOM 747 O O . ASN A 1 97 ? -15.251 0.544 28.842 1.00 92.88 97 ASN A O 1
ATOM 751 N N . GLY A 1 98 ? -13.486 1.519 27.868 1.00 90.62 98 GLY A N 1
ATOM 752 C CA . GLY A 1 98 ? -12.553 1.334 28.988 1.00 90.62 98 GLY A CA 1
ATOM 753 C C . GLY A 1 98 ? -11.958 -0.075 29.135 1.00 90.62 98 GLY A C 1
ATOM 754 O O . GLY A 1 98 ? -11.092 -0.274 29.985 1.00 90.62 98 GLY A O 1
ATOM 755 N N . LYS A 1 99 ? -12.360 -1.048 28.309 1.00 92.88 99 LYS A N 1
ATOM 756 C CA . LYS A 1 99 ? -11.809 -2.410 28.312 1.00 92.88 99 LYS A CA 1
ATOM 757 C C . LYS A 1 99 ? -10.752 -2.567 27.227 1.00 92.88 99 LYS A C 1
ATOM 759 O O . LYS A 1 99 ? -10.964 -2.175 26.081 1.00 92.88 99 LYS A O 1
ATOM 764 N N . ALA A 1 100 ? -9.618 -3.167 27.577 1.00 95.06 100 ALA A N 1
ATOM 765 C CA . ALA A 1 100 ? -8.597 -3.528 26.602 1.00 95.06 100 ALA A CA 1
ATOM 766 C C . ALA A 1 100 ? -9.084 -4.677 25.708 1.00 95.06 100 ALA A C 1
ATOM 768 O O . ALA A 1 100 ? -9.626 -5.670 26.197 1.00 95.06 100 ALA A O 1
ATOM 769 N N . VAL A 1 101 ? -8.864 -4.547 24.402 1.00 94.56 101 VAL A N 1
ATOM 770 C CA . VAL A 1 101 ? -9.145 -5.596 23.420 1.00 94.56 101 VAL A CA 1
ATOM 771 C C . VAL A 1 101 ? -7.879 -6.427 23.229 1.00 94.56 101 VAL A C 1
ATOM 773 O O . VAL A 1 101 ? -6.797 -5.877 23.027 1.00 94.56 101 VAL A O 1
ATOM 776 N N . ALA A 1 102 ? -8.004 -7.754 23.285 1.00 93.62 102 ALA A N 1
ATOM 777 C CA . ALA A 1 102 ? -6.882 -8.655 23.031 1.00 93.62 102 ALA A CA 1
ATOM 778 C C . ALA A 1 102 ? -6.333 -8.464 21.608 1.00 93.62 102 ALA A C 1
ATOM 780 O O . ALA A 1 102 ? -7.119 -8.360 20.665 1.00 93.62 102 ALA A O 1
ATOM 781 N N . ASP A 1 103 ? -5.002 -8.468 21.445 1.00 90.81 103 ASP A N 1
ATOM 782 C CA . ASP A 1 103 ? -4.352 -8.220 20.149 1.00 90.81 103 ASP A CA 1
ATOM 783 C C . ASP A 1 103 ? -4.924 -9.121 19.059 1.00 90.81 103 ASP A C 1
ATOM 785 O O . ASP A 1 103 ? -5.293 -8.617 18.008 1.00 90.81 103 ASP A O 1
ATOM 789 N N . GLU A 1 104 ? -5.129 -10.414 19.332 1.00 90.00 104 GLU A N 1
ATOM 790 C CA . GLU A 1 104 ? -5.722 -11.396 18.413 1.00 90.00 104 GLU A CA 1
ATOM 791 C C . GLU A 1 104 ? -7.066 -10.963 17.804 1.00 90.00 104 GLU A C 1
ATOM 793 O O . GLU A 1 104 ? -7.323 -11.282 16.639 1.00 90.00 104 GLU A O 1
ATOM 798 N N . ASN A 1 105 ? -7.833 -10.130 18.510 1.00 92.75 105 ASN A N 1
ATOM 799 C CA . ASN A 1 105 ? -9.127 -9.597 18.089 1.00 92.75 105 ASN A CA 1
ATOM 800 C C . ASN A 1 105 ? -9.047 -8.243 17.364 1.00 92.75 105 ASN A C 1
ATOM 802 O O . ASN A 1 105 ? -10.077 -7.734 16.922 1.00 92.75 105 ASN A O 1
ATOM 806 N N . VAL A 1 106 ? -7.851 -7.671 17.207 1.00 92.62 106 VAL A N 1
ATOM 807 C CA . VAL A 1 106 ? -7.622 -6.370 16.563 1.00 92.62 106 VAL A CA 1
ATOM 808 C C . VAL A 1 106 ? -6.890 -6.524 15.239 1.00 92.62 106 VAL A C 1
ATOM 810 O O . VAL A 1 106 ? -5.771 -7.016 15.212 1.00 92.62 106 VAL A O 1
ATOM 813 N N . TYR A 1 107 ? -7.450 -6.040 14.137 1.00 91.94 107 TYR A N 1
ATOM 814 C CA . TYR A 1 107 ? -6.745 -5.936 12.857 1.00 91.94 107 TYR A CA 1
ATOM 815 C C . TYR A 1 107 ? -6.713 -4.487 12.391 1.00 91.94 107 TYR A C 1
ATOM 817 O O . TYR A 1 107 ? -7.710 -3.785 12.476 1.00 91.94 107 TYR A O 1
ATOM 825 N N . ILE A 1 108 ? -5.580 -4.037 11.866 1.00 91.06 108 ILE A N 1
ATOM 826 C CA . ILE A 1 108 ? -5.424 -2.672 11.376 1.00 91.06 108 ILE A CA 1
ATOM 827 C C . ILE A 1 108 ? -5.015 -2.679 9.906 1.00 91.06 108 ILE A C 1
ATOM 829 O O . ILE A 1 108 ? -4.221 -3.510 9.462 1.00 91.06 108 ILE A O 1
ATOM 833 N N . SER A 1 109 ? -5.583 -1.758 9.134 1.00 90.00 109 SER A N 1
ATOM 834 C CA . SER A 1 109 ? -5.271 -1.604 7.714 1.00 90.00 109 SER A CA 1
ATOM 835 C C . SER A 1 109 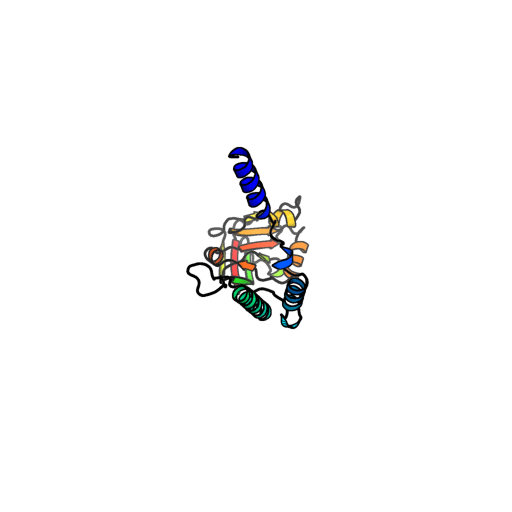? -5.291 -0.143 7.288 1.00 90.00 109 SER A C 1
ATOM 837 O O . SER A 1 109 ? -5.874 0.706 7.964 1.00 90.00 109 SER A O 1
ATOM 839 N N . GLY A 1 110 ? -4.670 0.133 6.138 1.00 89.12 110 GLY A N 1
ATOM 840 C CA . GLY A 1 110 ? -4.648 1.474 5.562 1.00 89.12 110 GLY A CA 1
ATOM 841 C C . GLY A 1 110 ? -3.917 2.478 6.445 1.00 89.12 110 GLY A C 1
ATOM 842 O O . GLY A 1 110 ? -4.349 3.613 6.511 1.00 89.12 110 GLY A O 1
ATOM 843 N N . VAL A 1 111 ? -2.866 2.048 7.146 1.00 92.50 111 VAL A N 1
ATOM 844 C CA . VAL A 1 111 ? -2.045 2.927 7.982 1.00 92.50 111 VAL A CA 1
ATOM 845 C C . VAL A 1 111 ? -0.913 3.510 7.162 1.00 92.50 111 VAL A C 1
ATOM 847 O O . VAL A 1 111 ? -0.228 2.765 6.467 1.00 92.50 111 VAL A O 1
ATOM 850 N N . ASN A 1 112 ? -0.711 4.819 7.266 1.00 93.50 112 ASN A N 1
ATOM 851 C CA . ASN A 1 112 ? 0.263 5.588 6.485 1.00 93.50 112 ASN A CA 1
ATOM 852 C C . ASN A 1 112 ? 1.099 6.555 7.347 1.00 93.50 112 ASN A C 1
ATOM 854 O O . ASN A 1 112 ? 1.593 7.559 6.847 1.00 93.50 112 ASN A O 1
ATOM 858 N N . SER A 1 113 ? 1.234 6.290 8.646 1.00 93.00 113 SER A N 1
ATOM 859 C CA . SER A 1 113 ? 2.015 7.112 9.575 1.00 93.00 113 SER A CA 1
ATOM 860 C C . SER A 1 113 ? 2.836 6.236 10.515 1.00 93.00 113 SER A C 1
ATOM 862 O O . SER A 1 113 ? 2.400 5.145 10.869 1.00 93.00 113 SER A O 1
ATOM 864 N N . GLU A 1 114 ? 3.995 6.716 10.973 1.00 92.81 114 GLU A N 1
ATOM 865 C CA . GLU A 1 114 ? 4.845 5.983 11.933 1.00 92.81 114 GLU A CA 1
ATOM 866 C C . GLU A 1 114 ? 4.131 5.721 13.266 1.00 92.81 114 GLU A C 1
ATOM 868 O O . GLU A 1 114 ? 4.310 4.681 13.894 1.00 92.81 114 GLU A O 1
ATOM 873 N N . LYS A 1 115 ? 3.280 6.661 13.692 1.00 93.25 115 LYS A N 1
ATOM 874 C CA . LYS A 1 115 ? 2.444 6.538 14.890 1.00 93.25 115 LYS A CA 1
ATOM 875 C C . LYS A 1 115 ? 0.976 6.648 14.520 1.00 93.25 115 LYS A C 1
ATOM 877 O O . LYS A 1 115 ? 0.592 7.527 13.744 1.00 93.25 115 LYS A O 1
ATOM 882 N N . THR A 1 116 ? 0.153 5.789 15.103 1.00 93.50 116 THR A N 1
ATOM 883 C CA . THR A 1 116 ? -1.304 5.816 14.954 1.00 93.50 116 THR A CA 1
ATOM 884 C C . THR A 1 116 ? -1.929 6.062 16.313 1.00 93.50 116 THR A C 1
ATOM 886 O O . THR A 1 116 ? -2.115 5.120 17.069 1.00 93.50 116 THR A O 1
ATOM 889 N N . ASN A 1 117 ? -2.268 7.317 16.603 1.00 95.56 117 ASN A N 1
ATOM 890 C CA . ASN A 1 117 ? -2.912 7.693 17.858 1.00 95.56 117 ASN A CA 1
ATOM 891 C C . ASN A 1 117 ? -4.209 8.442 17.552 1.00 95.56 117 ASN A C 1
ATOM 893 O O . ASN A 1 117 ? -4.172 9.505 16.922 1.00 95.56 117 ASN A O 1
ATOM 897 N N . PHE A 1 118 ? -5.345 7.874 17.946 1.00 97.00 118 PHE A N 1
ATOM 898 C CA . PHE A 1 118 ? -6.645 8.538 17.869 1.00 97.00 118 PHE A CA 1
ATOM 899 C C . PHE A 1 118 ? -7.657 7.885 18.812 1.00 97.00 118 PHE A C 1
ATOM 901 O O . PHE A 1 118 ? -7.510 6.738 19.221 1.00 97.00 118 PHE A O 1
ATOM 908 N N . ASP A 1 119 ? -8.707 8.624 19.129 1.00 96.44 119 ASP A N 1
ATOM 909 C CA . ASP A 1 119 ? -9.770 8.234 20.048 1.00 96.44 119 ASP A CA 1
ATOM 910 C C . ASP A 1 119 ? -11.140 8.669 19.505 1.00 96.44 119 ASP A C 1
ATOM 912 O O . ASP A 1 119 ? -11.260 9.159 18.379 1.00 96.44 119 ASP A O 1
ATOM 916 N N . HIS A 1 120 ? -12.182 8.506 20.316 1.00 93.38 120 HIS A N 1
ATOM 917 C CA . HIS A 1 120 ? -13.546 8.924 19.979 1.00 93.38 120 HIS A CA 1
ATOM 918 C C . HIS A 1 120 ? -13.718 10.424 19.674 1.00 93.38 120 HIS A C 1
ATOM 920 O O . HIS A 1 120 ? -14.714 10.788 19.053 1.00 93.38 120 HIS A O 1
ATOM 926 N N . THR A 1 121 ? -12.774 11.287 20.069 1.00 94.06 121 THR A N 1
ATOM 927 C CA . THR A 1 121 ? -12.827 12.737 19.805 1.00 94.06 121 THR A CA 1
ATOM 928 C C . THR A 1 121 ? -12.028 13.145 18.568 1.00 94.06 121 THR A C 1
ATOM 930 O O . THR A 1 121 ? -12.370 14.113 17.893 1.00 94.06 121 THR A O 1
ATOM 933 N N . THR A 1 122 ? -10.963 12.405 18.258 1.00 95.00 122 THR A N 1
ATOM 934 C CA . THR A 1 122 ? -10.000 12.719 17.191 1.00 95.00 122 THR A CA 1
ATOM 935 C C . THR A 1 122 ? -10.116 11.804 15.968 1.00 95.00 122 THR A C 1
ATOM 937 O O . THR A 1 122 ? -9.434 12.041 14.962 1.00 95.00 122 THR A O 1
ATOM 940 N N . GLY A 1 123 ? -10.924 10.745 16.052 1.00 93.19 123 GLY A N 1
ATOM 941 C CA . GLY A 1 123 ? -11.257 9.832 14.961 1.00 93.19 123 GLY A CA 1
ATOM 942 C C . GLY A 1 123 ? -12.474 10.275 14.144 1.00 93.19 123 GLY A C 1
ATOM 943 O O . GLY A 1 123 ? -13.300 11.068 14.580 1.00 93.19 123 GLY A O 1
ATOM 944 N N . ASP A 1 124 ? -12.619 9.695 12.958 1.00 94.38 124 ASP A N 1
ATOM 945 C CA . ASP A 1 124 ? -13.693 9.948 11.991 1.00 94.38 124 ASP A CA 1
ATOM 946 C C . ASP A 1 124 ? -14.955 9.092 12.231 1.00 94.38 124 ASP A C 1
ATOM 948 O O . ASP A 1 124 ? -15.786 8.931 11.329 1.00 94.38 124 ASP A O 1
ATOM 952 N N . GLY A 1 125 ? -15.092 8.531 13.436 1.00 92.06 125 GLY A N 1
ATOM 953 C CA . GLY A 1 125 ? -16.265 7.788 13.895 1.00 92.06 125 GLY A CA 1
ATOM 954 C C . GLY A 1 125 ? -16.077 6.275 14.043 1.00 92.06 125 GLY A C 1
ATOM 955 O O . GLY A 1 125 ? -14.996 5.714 13.834 1.00 92.06 125 GLY A O 1
ATOM 956 N N . VAL A 1 126 ? -17.177 5.626 14.434 1.00 94.50 126 VAL A N 1
ATOM 957 C CA . VAL A 1 126 ? -17.292 4.178 14.645 1.00 94.50 126 VAL A CA 1
ATOM 958 C C . VAL A 1 126 ? -18.267 3.594 13.628 1.00 94.50 126 VAL A C 1
ATOM 960 O O . VAL A 1 126 ? -19.368 4.114 13.447 1.00 94.50 126 VAL A O 1
ATOM 963 N N . ILE A 1 127 ? -17.884 2.497 12.983 1.00 94.12 127 ILE A N 1
ATOM 964 C CA . ILE A 1 127 ? -18.734 1.732 12.065 1.00 94.12 127 ILE A CA 1
ATOM 965 C C . ILE A 1 127 ? -18.944 0.343 12.655 1.00 94.12 127 ILE A C 1
ATOM 967 O O . ILE A 1 127 ? -17.990 -0.299 13.074 1.00 94.12 127 ILE A O 1
ATOM 971 N N . VAL A 1 128 ? -20.176 -0.156 12.643 1.00 95.00 128 VAL A N 1
ATOM 972 C CA . VAL A 1 128 ? -20.489 -1.534 13.039 1.00 95.00 128 VAL A CA 1
ATOM 973 C C . VAL A 1 128 ? -20.827 -2.321 11.783 1.00 95.00 128 VAL A C 1
ATOM 975 O O . VAL A 1 128 ? -21.646 -1.872 10.978 1.00 95.00 128 VAL A O 1
ATOM 978 N N . LEU A 1 129 ? -20.180 -3.469 11.579 1.00 94.56 129 LEU A N 1
ATOM 979 C CA . LEU A 1 129 ? -20.462 -4.293 10.407 1.00 94.56 129 LEU A CA 1
ATOM 980 C C . LEU A 1 129 ? -21.830 -4.971 10.525 1.00 94.56 129 LEU A C 1
ATOM 982 O O . LEU A 1 129 ? -22.179 -5.570 11.540 1.00 94.56 129 LEU A O 1
ATOM 986 N N . ASP A 1 130 ? -22.572 -4.926 9.430 1.00 94.12 130 ASP A N 1
ATOM 987 C CA . ASP A 1 130 ? -23.863 -5.570 9.255 1.00 94.12 130 ASP A CA 1
ATOM 988 C C . ASP A 1 130 ? -23.672 -7.076 9.020 1.00 94.12 130 ASP A C 1
ATOM 990 O O . ASP A 1 130 ? -22.971 -7.499 8.095 1.00 94.12 130 ASP A O 1
ATOM 994 N N . THR A 1 131 ? -24.304 -7.905 9.852 1.00 93.38 131 THR A N 1
ATOM 995 C CA . THR A 1 131 ? -24.210 -9.369 9.762 1.00 93.38 131 THR A CA 1
ATOM 996 C C . THR A 1 131 ? -24.964 -9.955 8.566 1.00 93.38 131 THR A C 1
ATOM 998 O O . THR A 1 131 ? -24.685 -11.101 8.189 1.00 93.38 131 THR A O 1
ATOM 1001 N N . ALA A 1 132 ? -25.879 -9.200 7.946 1.00 95.38 132 ALA A N 1
ATOM 1002 C CA . ALA A 1 132 ? -26.600 -9.603 6.739 1.00 95.38 132 ALA A CA 1
ATOM 1003 C C . ALA A 1 132 ? -25.753 -9.447 5.464 1.00 95.38 132 ALA A C 1
ATOM 1005 O O . ALA A 1 132 ? -26.008 -10.118 4.463 1.00 95.38 132 ALA A O 1
ATOM 1006 N N . LYS A 1 133 ? -24.722 -8.593 5.490 1.00 96.12 133 LYS A N 1
ATOM 1007 C CA . LYS A 1 133 ? -23.825 -8.338 4.353 1.00 96.12 133 LYS A CA 1
ATOM 1008 C C . LYS A 1 133 ? -22.536 -9.143 4.476 1.00 96.12 133 LYS A C 1
ATOM 1010 O O . LYS A 1 133 ? -22.122 -9.547 5.556 1.00 96.12 133 LYS A O 1
ATOM 1015 N N . THR A 1 134 ? -21.845 -9.354 3.359 1.00 95.38 134 THR A N 1
ATOM 1016 C CA . THR A 1 134 ? -20.537 -10.023 3.387 1.00 95.38 134 THR A CA 1
ATOM 1017 C C . THR A 1 134 ? -19.465 -9.095 3.964 1.00 95.38 134 THR A C 1
ATOM 1019 O O . THR A 1 134 ? -19.483 -7.885 3.722 1.00 95.38 134 THR A O 1
ATOM 1022 N N . PHE A 1 135 ? -18.493 -9.654 4.693 1.00 93.06 135 PHE A N 1
ATOM 1023 C CA . PHE A 1 135 ? -17.352 -8.900 5.229 1.00 93.06 135 PHE A CA 1
ATOM 1024 C C . PHE A 1 135 ? -16.621 -8.124 4.123 1.00 93.06 135 PHE A C 1
ATOM 1026 O O . PHE A 1 135 ? -16.365 -6.928 4.238 1.00 93.06 135 PHE A O 1
ATOM 1033 N N . GLN A 1 136 ? -16.351 -8.789 2.996 1.00 91.81 136 GLN A N 1
ATOM 1034 C CA . GLN A 1 136 ? -15.588 -8.204 1.896 1.00 91.81 136 GLN A CA 1
ATOM 1035 C C . GLN A 1 136 ? -16.286 -7.002 1.247 1.00 91.81 136 GLN A C 1
ATOM 1037 O O . GLN A 1 136 ? -15.612 -6.025 0.918 1.00 91.81 136 GLN A O 1
ATOM 1042 N N . ALA A 1 137 ? -17.607 -7.054 1.049 1.00 94.94 137 ALA A N 1
ATOM 1043 C CA . ALA A 1 137 ? -18.347 -5.940 0.457 1.00 94.94 137 ALA A CA 1
ATOM 1044 C C . ALA A 1 137 ? -18.291 -4.698 1.355 1.00 94.94 137 ALA A C 1
ATOM 1046 O O . ALA A 1 137 ? -18.070 -3.593 0.866 1.00 94.94 137 ALA A O 1
ATOM 1047 N N . GLN A 1 138 ? -18.416 -4.894 2.669 1.00 94.56 138 GLN A N 1
ATOM 1048 C CA . GLN A 1 138 ? -18.378 -3.806 3.641 1.00 94.56 138 GLN A CA 1
ATOM 1049 C C . GLN A 1 138 ? -16.981 -3.198 3.760 1.00 94.56 138 GLN A C 1
ATOM 1051 O O . GLN A 1 138 ? -16.844 -1.986 3.648 1.00 94.56 138 GLN A O 1
ATOM 1056 N N . VAL A 1 139 ? -15.936 -4.027 3.876 1.00 91.12 139 VAL A N 1
ATOM 1057 C CA . VAL A 1 139 ? -14.540 -3.556 3.933 1.00 91.12 139 VAL A CA 1
ATOM 1058 C C . VAL A 1 139 ? -14.156 -2.773 2.677 1.00 91.12 139 VAL A C 1
ATOM 1060 O O . VAL A 1 139 ? -13.476 -1.756 2.774 1.00 91.12 139 VAL A O 1
ATOM 1063 N N . ARG A 1 140 ? -14.612 -3.206 1.494 1.00 90.12 140 ARG A N 1
ATOM 1064 C CA . ARG A 1 140 ? -14.385 -2.475 0.234 1.00 90.12 140 ARG A CA 1
ATOM 1065 C C . ARG A 1 140 ? -15.102 -1.126 0.185 1.00 90.12 140 ARG A C 1
ATOM 1067 O O . ARG A 1 140 ? -14.597 -0.220 -0.470 1.00 90.12 140 ARG A O 1
ATOM 1074 N N . ALA A 1 141 ? -16.260 -1.017 0.832 1.00 91.81 141 ALA A N 1
ATOM 1075 C CA . ALA A 1 141 ? -17.059 0.202 0.882 1.00 91.81 141 ALA A CA 1
ATOM 1076 C C . ALA A 1 141 ? -16.583 1.199 1.954 1.00 91.81 141 ALA A C 1
ATOM 1078 O O . ALA A 1 141 ? -17.041 2.341 1.957 1.00 91.81 141 ALA A O 1
ATOM 1079 N N . LEU A 1 142 ? -15.674 0.798 2.853 1.00 89.94 142 LEU A N 1
ATOM 1080 C CA . LEU A 1 142 ? -15.111 1.706 3.848 1.00 89.94 142 LEU A CA 1
ATOM 1081 C C . LEU A 1 142 ? -14.410 2.878 3.164 1.00 89.94 142 LEU A C 1
ATOM 1083 O O . LEU A 1 142 ? -13.611 2.709 2.238 1.00 89.94 142 LEU A O 1
ATOM 1087 N N . ALA A 1 143 ? -14.690 4.079 3.665 1.00 80.81 143 ALA A N 1
ATOM 1088 C CA . ALA A 1 143 ? -14.033 5.282 3.192 1.00 80.81 143 ALA A CA 1
ATOM 1089 C C . ALA A 1 143 ? -12.515 5.163 3.395 1.00 80.81 143 ALA A C 1
ATOM 1091 O O . ALA A 1 143 ? -12.031 4.907 4.499 1.00 80.81 143 ALA A O 1
ATOM 1092 N N . ARG A 1 144 ? -11.767 5.361 2.307 1.00 81.19 144 ARG A N 1
ATOM 1093 C CA . ARG A 1 144 ? -10.315 5.555 2.362 1.00 81.19 144 ARG A CA 1
ATOM 1094 C C . ARG A 1 144 ? -10.025 6.927 2.966 1.00 81.19 144 ARG A C 1
ATOM 1096 O O . ARG A 1 144 ? -10.852 7.828 2.853 1.00 81.19 144 ARG A O 1
ATOM 1103 N N . GLY A 1 145 ? -8.849 7.107 3.559 1.00 86.06 145 GLY A N 1
ATOM 1104 C CA . GLY A 1 145 ? -8.454 8.432 4.040 1.00 86.06 145 GLY A CA 1
ATOM 1105 C C . GLY A 1 145 ? -8.936 8.793 5.449 1.00 86.06 145 GLY A C 1
ATOM 1106 O O . GLY A 1 145 ? -8.788 9.946 5.832 1.00 86.06 145 GLY A O 1
ATOM 1107 N N . LYS A 1 146 ? -9.520 7.849 6.199 1.00 92.44 146 LYS A N 1
ATOM 1108 C CA . LYS A 1 146 ? -10.084 8.083 7.538 1.00 92.44 146 LYS A CA 1
ATOM 1109 C C . LYS A 1 146 ? -9.310 7.367 8.645 1.00 92.44 146 LYS A C 1
ATOM 1111 O O . LYS A 1 146 ? -8.638 6.366 8.391 1.00 92.44 146 LYS A O 1
ATOM 1116 N N . LYS A 1 147 ? -9.451 7.862 9.873 1.00 95.44 147 LYS A N 1
ATOM 1117 C CA . LYS A 1 147 ? -9.090 7.227 11.146 1.00 95.44 147 LYS A CA 1
ATOM 1118 C C . LYS A 1 147 ? -10.368 6.751 11.831 1.00 95.44 147 LYS A C 1
ATOM 1120 O O . LYS A 1 147 ? -11.035 7.538 12.489 1.00 95.44 147 LYS A O 1
ATOM 1125 N N . GLN A 1 148 ? -10.751 5.496 11.664 1.00 95.38 148 GLN A N 1
ATOM 1126 C CA . GLN A 1 148 ? -12.041 5.004 12.155 1.00 95.38 148 GLN A CA 1
ATOM 1127 C C . GLN A 1 148 ? -11.911 3.649 12.841 1.00 95.38 148 GLN A C 1
ATOM 1129 O O . GLN A 1 148 ? -11.063 2.823 12.485 1.00 95.38 148 GLN A O 1
ATOM 1134 N N . LEU A 1 149 ? -12.784 3.436 13.823 1.00 95.88 149 LEU A N 1
ATOM 1135 C CA . LEU A 1 149 ? -12.946 2.161 14.508 1.00 95.88 149 LEU A CA 1
ATOM 1136 C C . LEU A 1 149 ? -14.065 1.371 13.824 1.00 95.88 149 LEU A C 1
ATOM 1138 O O . LEU A 1 149 ? -15.158 1.888 13.604 1.00 95.88 149 LEU A O 1
ATOM 1142 N N . ILE A 1 150 ? -13.806 0.112 13.495 1.00 95.81 150 ILE A N 1
ATOM 1143 C CA . ILE A 1 150 ? -14.769 -0.801 12.896 1.00 95.81 150 ILE A CA 1
ATOM 1144 C C . ILE A 1 150 ? -15.038 -1.929 13.884 1.00 95.81 150 ILE A C 1
ATOM 1146 O O . ILE A 1 150 ? -14.171 -2.763 14.137 1.00 95.81 150 ILE A O 1
ATOM 1150 N N . ILE A 1 151 ? -16.252 -1.981 14.413 1.00 95.56 151 ILE A N 1
ATOM 1151 C CA . ILE A 1 151 ? -16.713 -3.086 15.241 1.00 95.56 151 ILE A CA 1
ATOM 1152 C C . ILE A 1 151 ? -17.154 -4.234 14.340 1.00 95.56 151 ILE A C 1
ATOM 1154 O O . ILE A 1 151 ? -17.994 -4.083 13.448 1.00 95.56 151 ILE A O 1
ATOM 1158 N N . VAL A 1 152 ? -16.556 -5.393 14.577 1.00 95.44 152 VAL A N 1
ATOM 1159 C CA . VAL A 1 152 ? -16.727 -6.610 13.798 1.00 95.44 152 VAL A CA 1
ATOM 1160 C C . VAL A 1 152 ? -17.464 -7.637 14.658 1.00 95.44 152 VAL A C 1
ATOM 1162 O O . VAL A 1 152 ? -16.882 -8.152 15.610 1.00 95.44 152 VAL A O 1
ATOM 1165 N N . PRO A 1 153 ? -18.716 -7.988 14.320 1.00 94.25 153 PRO A N 1
ATOM 1166 C CA . PRO A 1 153 ? -19.429 -9.061 15.003 1.00 94.25 153 PRO A CA 1
ATOM 1167 C C . PRO A 1 153 ? -18.671 -10.392 14.936 1.00 94.25 153 PRO A C 1
ATOM 1169 O O . PRO A 1 153 ? -18.038 -10.695 13.916 1.00 94.25 153 PRO A O 1
ATOM 1172 N N . ALA A 1 154 ? -18.811 -11.238 15.963 1.00 93.19 154 ALA A N 1
ATOM 1173 C CA . ALA A 1 154 ? -18.119 -12.531 16.067 1.00 93.19 154 ALA A CA 1
ATOM 1174 C C . ALA A 1 154 ? -18.280 -13.441 14.832 1.00 93.19 154 ALA A C 1
ATOM 1176 O O . ALA A 1 154 ? -17.367 -14.198 14.494 1.00 93.19 154 ALA A O 1
ATOM 1177 N N . LYS A 1 155 ? -19.391 -13.309 14.089 1.00 93.19 155 LYS A N 1
ATOM 1178 C CA . LYS A 1 155 ? -19.635 -13.989 12.801 1.00 93.19 155 LYS A CA 1
ATOM 1179 C C . LYS A 1 155 ? -18.476 -13.839 11.803 1.00 93.19 155 LYS A C 1
ATOM 1181 O O . LYS A 1 155 ? -18.225 -14.758 11.029 1.00 93.19 155 LYS A O 1
ATOM 1186 N N . PHE A 1 156 ? -17.770 -12.709 11.816 1.00 94.56 156 PHE A N 1
ATOM 1187 C CA . PHE A 1 156 ? -16.664 -12.416 10.897 1.00 94.56 156 PHE A CA 1
ATOM 1188 C C . PHE A 1 156 ? -15.278 -12.593 11.536 1.00 94.56 156 PHE A C 1
ATOM 1190 O O . PHE A 1 156 ? -14.266 -12.211 10.944 1.00 94.56 156 PHE A O 1
ATOM 1197 N N . ALA A 1 157 ? -15.181 -13.202 12.723 1.00 92.62 157 ALA A N 1
ATOM 1198 C CA . ALA A 1 157 ? -13.895 -13.402 13.394 1.00 92.62 157 ALA A CA 1
ATOM 119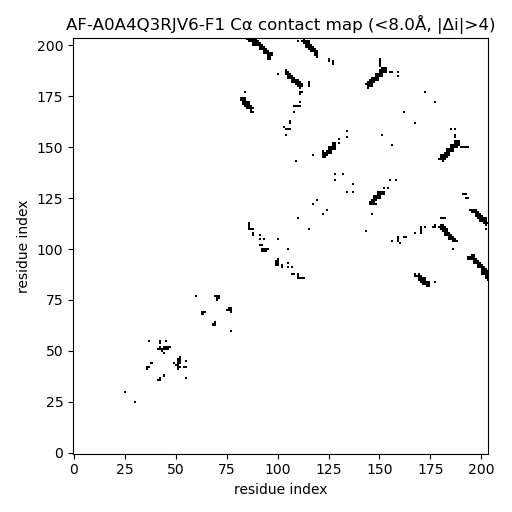9 C C . ALA A 1 157 ? -12.909 -14.226 12.542 1.00 92.62 157 ALA A C 1
ATOM 1201 O O . ALA A 1 157 ? -11.709 -13.947 12.517 1.00 92.62 157 ALA A O 1
ATOM 1202 N N . GLY A 1 158 ? -13.415 -15.205 11.783 1.00 92.69 158 GLY A N 1
ATOM 1203 C CA . GLY A 1 158 ? -12.612 -15.980 10.834 1.00 92.69 158 GLY A CA 1
ATOM 1204 C C . GLY A 1 158 ? -12.027 -15.135 9.696 1.00 92.69 158 GLY A C 1
ATOM 1205 O O . GLY A 1 158 ? -10.903 -15.384 9.260 1.00 92.69 158 GLY A O 1
ATOM 1206 N N . ASP A 1 159 ? -12.741 -14.099 9.247 1.00 91.69 159 ASP A N 1
ATOM 1207 C CA . ASP A 1 159 ? -12.236 -13.171 8.233 1.00 91.69 159 ASP A CA 1
ATOM 1208 C C . ASP A 1 159 ? -11.084 -12.326 8.779 1.00 91.69 159 ASP A C 1
ATOM 1210 O O . ASP A 1 159 ? -10.063 -12.191 8.107 1.00 91.69 159 ASP A O 1
ATOM 1214 N N . ILE A 1 160 ? -11.197 -11.831 10.014 1.00 90.50 160 ILE A N 1
ATOM 1215 C CA . ILE A 1 160 ? -10.130 -11.072 10.684 1.00 90.50 160 ILE A CA 1
ATOM 1216 C C . ILE A 1 160 ? -8.882 -11.932 10.894 1.00 90.50 160 ILE A C 1
ATOM 1218 O O . ILE A 1 160 ? -7.780 -11.507 10.539 1.00 90.50 160 ILE A O 1
ATOM 1222 N N . LYS A 1 161 ? -9.041 -13.169 11.382 1.00 90.00 161 LYS A N 1
ATOM 1223 C CA . LYS A 1 161 ? -7.923 -14.118 11.528 1.00 90.00 161 LYS A CA 1
ATOM 1224 C C . LYS A 1 161 ? -7.224 -14.376 10.193 1.00 90.00 161 LYS A C 1
ATOM 1226 O O . LYS A 1 161 ? -5.996 -14.358 10.132 1.00 90.00 161 LYS A O 1
ATOM 1231 N N . ARG A 1 162 ? -7.993 -14.533 9.111 1.00 88.75 162 ARG A N 1
ATOM 1232 C CA . ARG A 1 162 ? -7.454 -14.707 7.757 1.00 88.75 162 ARG A CA 1
ATOM 1233 C C . ARG A 1 162 ? -6.708 -13.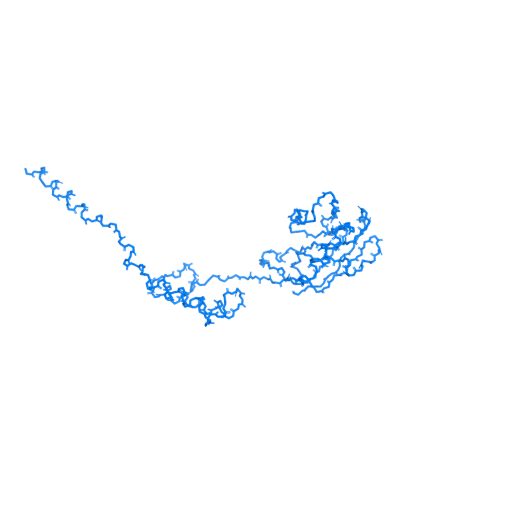464 7.260 1.00 88.75 162 ARG A C 1
ATOM 1235 O O . ARG A 1 162 ? -5.654 -13.597 6.649 1.00 88.75 162 ARG A O 1
ATOM 1242 N N . GLN A 1 163 ? -7.210 -12.256 7.526 1.00 86.50 163 GLN A N 1
ATOM 1243 C CA . GLN A 1 163 ? -6.498 -11.024 7.155 1.00 86.50 163 GLN A CA 1
ATOM 1244 C C . GLN A 1 163 ? -5.163 -10.887 7.891 1.00 86.50 163 GLN A C 1
ATOM 1246 O O . GLN A 1 163 ? -4.165 -10.490 7.292 1.00 86.50 163 GLN A O 1
ATOM 1251 N N . LYS A 1 164 ? -5.116 -11.285 9.165 1.00 83.19 164 LYS A N 1
ATOM 1252 C CA . LYS A 1 164 ? -3.876 -11.319 9.946 1.00 83.19 164 LYS A CA 1
ATOM 1253 C C . LYS A 1 164 ? -2.876 -12.359 9.459 1.00 83.19 164 LYS A C 1
ATOM 1255 O O . LYS A 1 164 ? -1.684 -12.064 9.399 1.00 83.19 164 LYS A O 1
ATOM 1260 N N . SER A 1 165 ? -3.339 -13.558 9.097 1.00 81.31 165 SER A N 1
ATOM 1261 C CA . SER A 1 165 ? -2.453 -14.655 8.684 1.00 81.31 165 SER A CA 1
ATOM 1262 C C . SER A 1 165 ? -1.699 -14.367 7.388 1.00 81.31 165 SER A C 1
ATOM 1264 O O . SER A 1 165 ? -0.632 -14.929 7.169 1.00 81.31 165 SER A O 1
ATOM 1266 N N . PHE A 1 166 ? -2.202 -13.468 6.536 1.00 71.38 166 PHE A N 1
ATOM 1267 C CA . PHE A 1 166 ? -1.471 -13.037 5.340 1.00 71.38 166 PHE A CA 1
ATOM 1268 C C . PHE A 1 166 ? -0.234 -12.175 5.640 1.00 71.38 166 PHE A C 1
ATOM 1270 O O . PHE A 1 166 ? 0.469 -11.788 4.703 1.00 71.38 166 PHE A O 1
ATOM 1277 N N . GLY A 1 167 ? 0.044 -11.901 6.923 1.00 63.75 167 GLY A N 1
ATOM 1278 C CA . GLY A 1 167 ? 1.002 -10.901 7.367 1.00 63.75 167 GLY A CA 1
ATOM 1279 C C . GLY A 1 167 ? 0.507 -9.518 6.958 1.00 63.75 167 GLY A C 1
ATOM 1280 O O . GLY A 1 167 ? -0.030 -9.338 5.866 1.00 63.75 167 GLY A O 1
ATOM 1281 N N . ALA A 1 168 ? 0.661 -8.508 7.810 1.00 65.56 168 ALA A N 1
ATOM 1282 C CA . ALA A 1 168 ? 0.395 -7.135 7.394 1.00 65.56 168 ALA A CA 1
ATOM 1283 C C . ALA A 1 168 ? 1.367 -6.778 6.254 1.00 65.56 168 ALA A C 1
ATOM 1285 O O . ALA A 1 168 ? 2.499 -6.355 6.497 1.00 65.56 168 ALA A O 1
ATOM 1286 N N . ARG A 1 169 ? 0.970 -7.034 4.999 1.00 75.19 169 ARG A N 1
ATOM 1287 C CA . ARG A 1 169 ? 1.707 -6.561 3.832 1.00 75.19 169 ARG A CA 1
ATOM 1288 C C . ARG A 1 169 ? 1.772 -5.046 3.969 1.00 75.19 169 ARG A C 1
ATOM 1290 O O . ARG A 1 169 ? 0.729 -4.446 4.242 1.00 75.19 169 ARG A O 1
ATOM 1297 N N . PRO A 1 170 ? 2.956 -4.439 3.809 1.00 85.31 170 PRO A N 1
ATOM 1298 C CA . PRO A 1 170 ? 3.053 -2.998 3.899 1.00 85.31 170 PRO A CA 1
ATOM 1299 C C . PRO A 1 170 ? 2.096 -2.360 2.891 1.00 85.31 170 PRO A C 1
ATOM 1301 O O . PRO A 1 170 ? 2.062 -2.747 1.716 1.00 85.31 170 PRO A O 1
ATOM 1304 N N . GLY A 1 171 ? 1.307 -1.395 3.353 1.00 87.50 171 GLY A N 1
ATOM 1305 C CA . GLY A 1 171 ? 0.561 -0.519 2.463 1.00 87.50 171 GLY A CA 1
ATOM 1306 C C . GLY A 1 171 ? 1.552 0.325 1.671 1.00 87.50 171 GLY A C 1
ATOM 1307 O O . GLY A 1 171 ? 2.548 0.775 2.226 1.00 87.50 171 GLY A O 1
ATOM 1308 N N . THR A 1 172 ? 1.312 0.499 0.372 1.00 89.75 172 THR A N 1
ATOM 1309 C CA . THR A 1 172 ? 2.130 1.378 -0.473 1.00 89.75 172 THR A CA 1
ATOM 1310 C C . THR A 1 172 ? 1.388 2.688 -0.712 1.00 89.75 172 THR A C 1
ATOM 1312 O O . THR A 1 172 ? 0.244 2.657 -1.164 1.00 89.75 172 THR A O 1
ATOM 1315 N N . PHE A 1 173 ? 2.042 3.814 -0.443 1.00 90.19 173 PHE A N 1
ATOM 1316 C CA . PHE A 1 173 ? 1.443 5.149 -0.446 1.00 90.19 173 PHE A CA 1
ATOM 1317 C C . PHE A 1 173 ? 2.246 6.125 -1.302 1.00 90.19 173 PHE A C 1
ATOM 1319 O O . PHE A 1 1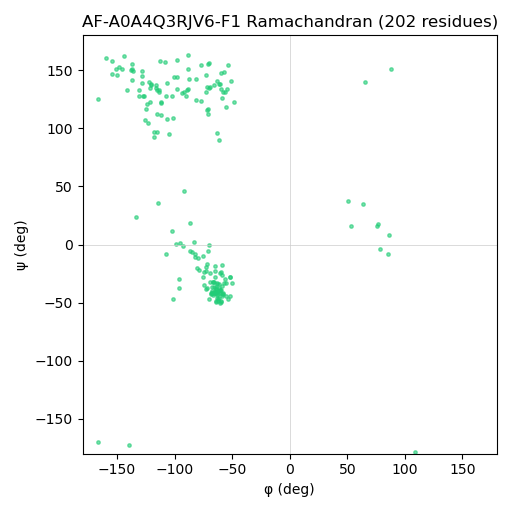73 ? 3.470 6.005 -1.420 1.00 90.19 173 PHE A O 1
ATOM 1326 N N . ASP A 1 174 ? 1.555 7.096 -1.897 1.00 90.50 174 ASP A N 1
ATOM 1327 C CA . ASP A 1 174 ? 2.205 8.261 -2.495 1.00 90.50 174 ASP A CA 1
ATOM 1328 C C . ASP A 1 174 ? 2.643 9.248 -1.412 1.00 90.50 174 ASP A C 1
ATOM 1330 O O . ASP A 1 174 ? 2.010 9.349 -0.361 1.00 90.50 174 ASP A O 1
ATOM 1334 N N . GLY A 1 175 ? 3.667 10.059 -1.692 1.00 87.94 175 GLY A N 1
ATOM 1335 C CA . GLY A 1 175 ? 4.112 11.098 -0.753 1.00 87.94 175 GLY A CA 1
ATOM 1336 C C . GLY A 1 175 ? 3.005 12.073 -0.338 1.00 87.94 175 GLY A C 1
ATOM 1337 O O . GLY A 1 175 ? 2.942 12.483 0.817 1.00 87.94 175 GLY A O 1
ATOM 1338 N N . LYS A 1 176 ? 2.055 12.375 -1.235 1.00 87.44 176 LYS A N 1
ATOM 1339 C CA . LYS A 1 176 ? 0.882 13.205 -0.905 1.00 87.44 176 LYS A CA 1
ATOM 1340 C C . LYS A 1 176 ? -0.015 12.563 0.161 1.00 87.44 176 LYS A C 1
ATOM 1342 O O . LYS A 1 176 ? -0.588 13.278 0.983 1.00 87.44 176 LYS A O 1
ATOM 1347 N N . ASP A 1 177 ? -0.118 11.234 0.160 1.00 87.12 177 ASP A N 1
ATOM 1348 C CA . ASP A 1 177 ? -0.987 10.496 1.072 1.00 87.12 177 ASP A CA 1
ATOM 1349 C C . ASP A 1 177 ? -0.379 10.452 2.477 1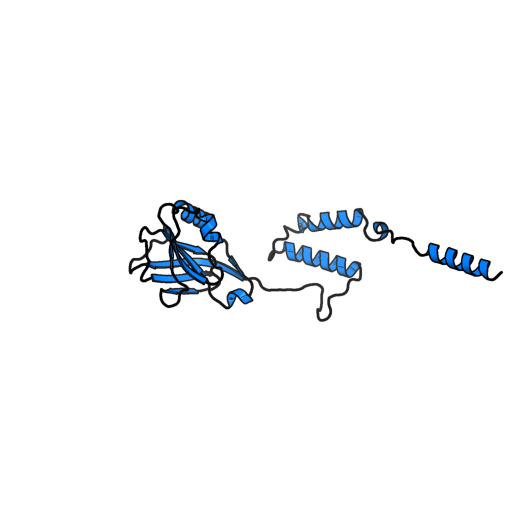.00 87.12 177 ASP A C 1
ATOM 1351 O O . ASP A 1 177 ? -1.118 10.436 3.452 1.00 87.12 177 ASP A O 1
ATOM 1355 N N . MET A 1 178 ? 0.950 10.522 2.601 1.00 88.94 178 MET A N 1
ATOM 1356 C CA . MET A 1 178 ? 1.659 10.519 3.891 1.00 88.94 178 MET A CA 1
ATOM 1357 C C . MET A 1 178 ? 1.367 11.758 4.758 1.00 88.94 178 MET A C 1
ATOM 1359 O O . MET A 1 178 ? 1.590 11.734 5.964 1.00 88.94 178 MET A O 1
ATOM 1363 N N . SER A 1 179 ? 0.847 12.842 4.169 1.00 87.38 179 SER A N 1
ATOM 1364 C CA . SER A 1 179 ? 0.561 14.099 4.882 1.00 87.38 179 SER A CA 1
ATOM 1365 C C . SER A 1 179 ? -0.652 14.039 5.819 1.00 87.38 179 SER A C 1
ATOM 1367 O O . SER A 1 179 ? -0.789 14.880 6.708 1.00 87.38 179 SER A O 1
ATOM 1369 N N . LYS A 1 180 ? -1.549 13.066 5.626 1.00 89.81 180 LYS A N 1
ATOM 1370 C CA . LYS A 1 180 ? -2.785 12.915 6.403 1.00 89.81 180 LYS A CA 1
ATOM 1371 C C . LYS A 1 180 ? -2.839 11.507 6.984 1.00 89.81 180 LYS A C 1
ATOM 1373 O O . LYS A 1 180 ? -3.080 10.578 6.219 1.00 89.81 180 LYS A O 1
ATOM 1378 N N . PRO A 1 181 ? -2.626 11.327 8.299 1.00 92.31 181 PRO A N 1
ATOM 1379 C CA . PRO A 1 181 ? -2.681 10.015 8.932 1.00 92.31 181 PRO A CA 1
ATOM 1380 C C . PRO A 1 181 ? -4.057 9.359 8.808 1.00 92.31 181 PRO A C 1
ATOM 1382 O O . PRO A 1 181 ? -5.089 9.998 9.008 1.00 92.31 181 PRO A O 1
ATOM 1385 N N . THR A 1 182 ? -4.057 8.065 8.519 1.00 93.94 182 THR A N 1
ATOM 1386 C CA . THR A 1 182 ? -5.238 7.232 8.282 1.00 93.94 182 THR A CA 1
ATOM 1387 C C . THR A 1 182 ? -5.064 5.896 8.987 1.00 93.94 182 THR A C 1
ATOM 1389 O O . THR A 1 182 ? -3.938 5.452 9.213 1.00 93.94 182 THR A O 1
ATOM 1392 N N . ALA A 1 183 ? -6.173 5.285 9.396 1.00 94.31 183 ALA A N 1
ATOM 1393 C CA . ALA A 1 183 ? -6.186 3.972 10.022 1.00 94.31 183 ALA A CA 1
ATOM 1394 C C . ALA A 1 183 ? -7.612 3.416 10.063 1.00 94.31 183 ALA A C 1
ATOM 1396 O O . ALA A 1 183 ? -8.512 4.025 10.639 1.00 94.31 183 ALA A O 1
ATOM 1397 N N . ASN A 1 184 ? -7.803 2.219 9.519 1.00 94.31 184 ASN A N 1
ATOM 1398 C CA . ASN A 1 184 ? -9.009 1.426 9.733 1.00 94.31 184 ASN A CA 1
ATOM 1399 C C . ASN A 1 184 ? -8.694 0.347 10.763 1.00 94.31 184 ASN A C 1
ATOM 1401 O O . ASN A 1 184 ? -7.951 -0.590 10.455 1.00 94.31 184 ASN A O 1
ATOM 1405 N N . VAL A 1 185 ? -9.246 0.486 11.967 1.00 94.81 185 VAL A N 1
ATOM 1406 C CA . VAL A 1 185 ? -8.993 -0.418 13.094 1.00 94.81 185 VAL A CA 1
ATOM 1407 C C . VAL A 1 185 ? -10.213 -1.293 13.312 1.00 94.81 185 VAL A C 1
ATOM 1409 O O . VAL A 1 185 ? -11.248 -0.829 13.766 1.00 94.81 185 VAL A O 1
ATOM 1412 N N . PHE A 1 186 ? -10.094 -2.564 12.973 1.00 94.75 186 PHE A N 1
ATOM 1413 C CA . PHE A 1 186 ? -11.122 -3.578 13.133 1.00 94.75 186 PHE A CA 1
ATOM 1414 C C . PHE A 1 186 ? -10.982 -4.248 14.493 1.00 94.75 186 PHE A C 1
ATOM 1416 O O . PHE A 1 186 ? -9.911 -4.754 14.819 1.00 94.75 186 PHE A O 1
ATOM 1423 N N . VAL A 1 187 ? -12.069 -4.297 15.252 1.00 95.50 187 VAL A N 1
ATOM 1424 C CA . VAL A 1 187 ? -12.142 -4.928 16.570 1.00 95.50 187 VAL A CA 1
ATOM 1425 C C . VAL A 1 187 ? -13.249 -5.965 16.557 1.00 95.50 187 VAL A C 1
ATOM 1427 O O . VAL A 1 187 ? -14.406 -5.620 16.324 1.00 95.50 187 VAL A O 1
ATOM 1430 N N . ILE A 1 188 ? -12.911 -7.225 16.826 1.00 94.50 188 ILE A N 1
ATOM 1431 C CA . ILE A 1 188 ? -13.919 -8.258 17.067 1.00 94.50 188 ILE A CA 1
ATOM 1432 C C . ILE A 1 188 ? -14.562 -7.985 18.429 1.00 94.50 188 ILE A C 1
ATOM 1434 O O . ILE A 1 188 ? -13.877 -8.019 19.451 1.00 94.50 188 ILE A O 1
ATOM 1438 N N . SER A 1 189 ? -15.862 -7.697 18.435 1.00 87.00 189 SER A N 1
ATOM 1439 C CA . SER A 1 189 ? -16.641 -7.466 19.652 1.00 87.00 189 SER A CA 1
ATOM 1440 C C . SER A 1 189 ? -18.115 -7.783 19.415 1.00 87.00 189 SER A C 1
ATOM 1442 O O . SER A 1 189 ? -18.639 -7.553 18.323 1.00 87.00 189 SER A O 1
ATOM 1444 N N . ASP A 1 190 ? -18.778 -8.282 20.457 1.00 76.12 190 ASP A N 1
ATOM 1445 C CA . ASP A 1 190 ? -20.234 -8.456 20.493 1.00 76.12 190 ASP A CA 1
ATOM 1446 C C . ASP A 1 190 ? -20.954 -7.176 20.960 1.00 76.12 190 ASP A C 1
ATOM 1448 O O . ASP A 1 190 ? -22.183 -7.096 20.934 1.00 76.12 190 ASP A O 1
ATOM 1452 N N . GLU A 1 191 ? -20.202 -6.151 21.377 1.00 71.12 191 GLU A N 1
ATOM 1453 C CA . GLU A 1 191 ? -20.755 -4.854 21.760 1.00 71.12 191 GLU A CA 1
ATOM 1454 C C . GLU A 1 191 ? -21.248 -4.111 20.506 1.00 71.12 191 GLU A C 1
ATOM 1456 O O . GLU A 1 191 ? -20.472 -3.755 19.626 1.00 71.12 191 GLU A O 1
ATOM 1461 N N . GLY A 1 192 ? -22.555 -3.854 20.416 1.00 68.88 192 GLY A N 1
ATOM 1462 C CA . GLY A 1 192 ? -23.163 -3.190 19.255 1.00 68.88 192 GLY A CA 1
ATOM 1463 C C . GLY A 1 192 ? -22.836 -1.698 19.111 1.00 68.88 192 GLY A C 1
ATOM 1464 O O . GLY A 1 192 ? -23.244 -1.095 18.121 1.00 68.88 192 GLY A O 1
ATOM 1465 N N . GLN A 1 193 ? -22.144 -1.087 20.081 1.00 74.81 193 GLN A N 1
ATOM 1466 C CA . GLN A 1 193 ? -21.707 0.315 20.061 1.00 74.81 193 GLN A CA 1
ATOM 1467 C C . GLN A 1 193 ? -20.400 0.499 20.852 1.00 74.81 193 GLN A C 1
ATOM 1469 O O . GLN A 1 193 ? -20.202 -0.120 21.896 1.00 74.81 193 GLN A O 1
ATOM 1474 N N . ALA A 1 194 ? -19.542 1.411 20.390 1.00 84.25 194 ALA A N 1
ATOM 1475 C CA . ALA A 1 194 ? -18.363 1.881 21.120 1.00 84.25 194 ALA A CA 1
ATOM 1476 C C . ALA A 1 194 ? -18.539 3.370 21.449 1.00 84.25 194 ALA A C 1
ATOM 1478 O O . ALA A 1 194 ? -18.299 4.223 20.596 1.00 84.25 194 ALA A O 1
ATOM 1479 N N . ALA A 1 195 ? -18.998 3.675 22.666 1.00 85.62 195 ALA A N 1
ATOM 1480 C CA . ALA A 1 195 ? -19.222 5.052 23.110 1.00 85.62 195 ALA A CA 1
ATOM 1481 C C . ALA A 1 195 ? -17.896 5.777 23.369 1.00 85.62 195 ALA A C 1
ATOM 1483 O O . ALA A 1 195 ? -17.746 6.950 23.035 1.00 85.62 195 ALA A O 1
ATOM 1484 N N . THR A 1 196 ? -16.917 5.061 23.926 1.00 92.38 196 THR A N 1
ATOM 1485 C CA . THR A 1 196 ? -15.545 5.545 24.079 1.00 92.38 196 THR A CA 1
ATOM 1486 C C . THR A 1 196 ? -14.568 4.531 23.503 1.00 92.38 196 THR A C 1
ATOM 1488 O O . THR A 1 196 ? -14.784 3.320 23.574 1.00 92.38 196 THR A O 1
ATOM 1491 N N . PHE A 1 197 ? -13.482 5.017 22.910 1.00 95.06 197 PHE A N 1
ATOM 1492 C CA . PHE A 1 197 ? -12.383 4.173 22.459 1.00 95.06 197 PHE A CA 1
ATOM 1493 C C . PHE A 1 197 ? -11.074 4.955 22.411 1.00 95.06 197 PHE A C 1
ATOM 1495 O O . PHE A 1 197 ? -11.098 6.182 22.286 1.00 95.06 197 PHE A O 1
ATOM 1502 N N . SER A 1 198 ? -9.957 4.232 22.470 1.00 96.50 198 SER A N 1
ATOM 1503 C CA . SER A 1 198 ? -8.612 4.741 22.193 1.00 96.50 198 SER A CA 1
ATOM 1504 C C . SER A 1 198 ? -7.835 3.730 21.353 1.00 96.50 198 SER A C 1
ATOM 1506 O O . SER A 1 198 ? -7.963 2.519 21.550 1.00 96.50 198 SER A O 1
ATOM 1508 N N . VAL A 1 199 ? -7.039 4.234 20.415 1.00 97.19 199 VAL A N 1
ATOM 1509 C CA . VAL A 1 199 ? -6.137 3.473 19.553 1.00 97.19 199 VAL A CA 1
ATOM 1510 C C . VAL A 1 199 ? -4.746 4.075 19.662 1.00 97.19 199 VAL A C 1
ATOM 1512 O O . VAL A 1 199 ? -4.562 5.264 19.405 1.00 97.19 199 VAL A O 1
ATOM 1515 N N . GLU A 1 200 ? -3.768 3.226 19.956 1.00 96.88 200 GLU A N 1
ATOM 1516 C CA . GLU A 1 200 ? -2.347 3.565 19.955 1.00 96.88 200 GLU A CA 1
ATOM 1517 C C . GLU 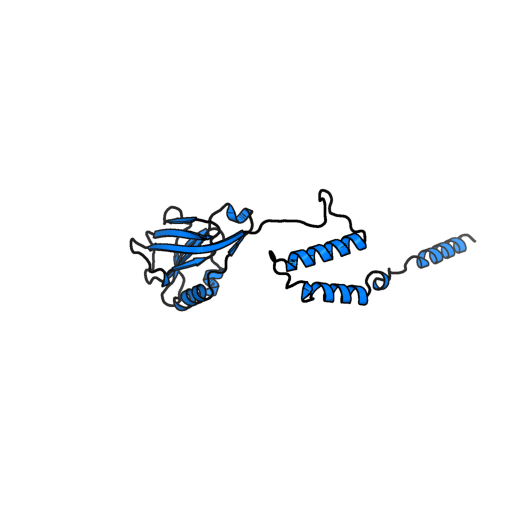A 1 200 ? -1.577 2.520 19.153 1.00 96.88 200 GLU A C 1
ATOM 1519 O O . GLU A 1 200 ? -1.693 1.323 19.409 1.00 96.88 200 GLU A O 1
ATOM 1524 N N . GLY A 1 201 ? -0.776 2.947 18.185 1.00 93.88 201 GLY A N 1
ATOM 1525 C CA . GLY A 1 201 ? -0.046 2.036 17.314 1.00 93.88 201 GLY A CA 1
ATOM 1526 C C . GLY A 1 201 ? 1.289 2.585 16.841 1.00 93.88 201 GLY A C 1
ATOM 1527 O O . GLY A 1 201 ? 1.482 3.798 16.730 1.00 93.88 201 GLY A O 1
ATOM 1528 N N . ILE A 1 202 ? 2.201 1.661 16.552 1.00 93.62 202 ILE A N 1
ATOM 1529 C CA . ILE A 1 202 ? 3.537 1.923 16.011 1.00 93.62 202 ILE A CA 1
ATOM 1530 C C . ILE A 1 202 ? 3.659 1.181 14.682 1.00 93.62 202 ILE A C 1
ATOM 1532 O O . ILE A 1 202 ? 3.269 0.012 14.574 1.00 93.62 202 ILE A O 1
ATOM 1536 N N . ASN A 1 203 ? 4.196 1.864 13.676 1.00 92.50 203 ASN A N 1
ATOM 1537 C CA . ASN A 1 203 ? 4.328 1.375 12.311 1.00 92.50 203 ASN A CA 1
ATOM 1538 C C . ASN A 1 203 ? 5.713 1.733 11.752 1.00 92.50 203 ASN A C 1
ATOM 1540 O O . ASN A 1 203 ? 6.340 2.693 12.200 1.00 92.50 203 ASN A O 1
ATOM 1544 N N . THR A 1 204 ? 6.167 0.954 10.773 1.00 88.31 204 THR A N 1
ATOM 1545 C CA . THR A 1 204 ? 7.486 1.065 10.127 1.00 88.31 204 THR A CA 1
ATOM 1546 C C . THR A 1 204 ? 7.362 1.059 8.620 1.00 88.31 204 THR A C 1
ATOM 1548 O O . THR A 1 204 ? 6.563 0.222 8.135 1.00 88.31 204 THR A O 1
#

Radius of gyration: 29.38 Å; Cα contacts (8 Å, |Δi|>4): 292; chains: 1; bounding box: 47×39×103 Å

pLDDT: mean 88.11, std 11.56, range [48.84, 97.69]

Sequence (204 aa):
MKKLIYTLIAACTVQYATAQELEKIVTKDYVDNLIKTLASDAMEGRRPGTPGIEKAATFIEGEFKAIGLKPLAGLKGFRQSFDKYQVKSQSVKVTVNGKAVADENVYISGVNSEKTNFDHTTGDGVIVLDTAKTFQAQVRALARGKKQLIIVPAKFAGDIKRQKSFGA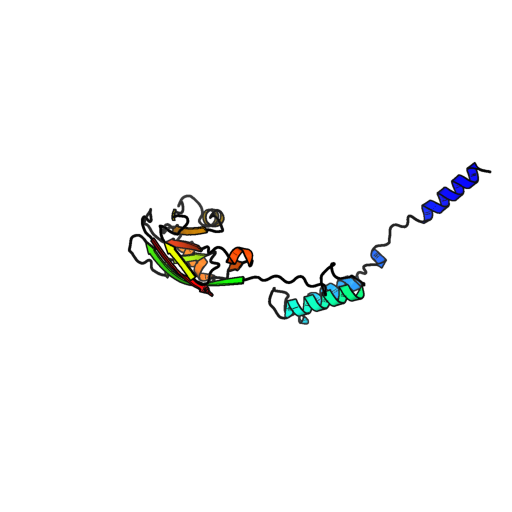RPGTFDGKDMSKPTANVFVISDEGQAATFSVEGINT

Secondary structure (DSSP, 8-state):
-HHHHHHHHHHHHHTT-----GGGTS-HHHHHHHHHHHHSGGG----TTSHHHHHHHHHHHHHHHHTTPPPPTT-SSS-----EEEE-EEEEEEEETTEEPPGGGEEEES--SSEEEEETTTSS-EEE--TTS-HHHHHHHSPTT-EEEEEE-GGGHHHHHHHHHT--PPEEEETTGGGS--EEEEEE-S-S--SSEEEEEEE-

Mean predicted aligned error: 9.42 Å

Solvent-accessible surface area (backbone atoms only — not comparable to full-atom values): 12029 Å² total; per-residue (Å²): 113,74,73,58,53,58,53,52,52,56,57,60,59,61,72,73,67,66,76,78,64,60,67,80,79,58,44,71,68,58,53,51,51,52,50,50,56,68,70,30,76,91,22,72,53,70,52,86,97,39,75,19,30,53,51,46,53,52,51,52,51,49,53,39,52,74,75,64,57,75,51,58,90,95,49,98,45,83,77,84,87,80,74,73,46,65,28,24,77,73,48,67,48,43,31,48,66,88,40,77,55,58,60,92,44,51,49,75,44,73,42,46,45,57,60,44,76,43,29,68,85,75,33,76,48,76,46,70,61,61,86,91,54,58,69,67,64,51,63,69,66,51,75,79,84,38,32,32,42,32,39,32,43,65,92,48,46,68,58,54,52,53,57,54,72,70,45,73,69,53,40,76,40,48,67,80,54,50,77,56,67,24,28,42,38,36,34,59,39,86,63,91,68,72,89,38,41,42,37,44,31,42,31,81

Foldseek 3Di:
DVVVVVVVVVVVVVVPPDPPPVCVVDPPVNVVVLCCVLPDCVLVDCDPPDVSVVVNVVVVQVVCVVVVHDDDPPDPGPDDDFDKDWKFFDDKWKDFPNHTADRLQKDKDLWQEQKDKDKCVRFPEEAEDDPVDDPVVVVVVDDHLTAYEYEYEPSCSVVRNVVPVVPRGTDMDGPVSNVRGHMYMYGHDPPRDGPIMIMITGMD